Protein AF-A0A6G0Z3X5-F1 (afdb_monomer_lite)

Secondary structure (DSSP, 8-state):
-----------------S----------SS-HHHHHHTSHHHHH-GGGGTS-HHHHHHHHHHHHHHHHHHHHHHHHHHHHGGG-HHHHHHHHHHHHHHHHHHHHHHHHHHTHHHHHHHHHHHHHHHHHHHTT-HHHHHHHHHHHHHHHHHHHHHHHHHHHHHHHHHHHHGGG--S-HHHHHHHHHHHHHHHHHHHHHHHHHHHHHHHHHHHHHHHHHHHHHHHHHHHHHHHHHHHHHHHHHHHHHHTT--

Structure (mmCIF, N/CA/C/O backbone):
data_AF-A0A6G0Z3X5-F1
#
_entry.id   AF-A0A6G0Z3X5-F1
#
loop_
_atom_site.group_PDB
_atom_site.id
_atom_site.type_symbol
_atom_site.label_atom_id
_atom_site.label_alt_id
_atom_site.label_comp_id
_atom_site.label_asym_id
_atom_site.label_entity_id
_atom_site.label_seq_id
_atom_site.pdbx_PDB_ins_code
_atom_site.Cartn_x
_atom_site.Cartn_y
_atom_site.Cartn_z
_atom_site.occupancy
_atom_site.B_iso_or_equiv
_atom_site.auth_seq_id
_atom_site.auth_comp_id
_atom_site.auth_asym_id
_atom_site.auth_atom_id
_atom_site.pdbx_PDB_model_num
ATOM 1 N N . MET A 1 1 ? -47.355 -52.832 28.971 1.00 34.97 1 MET A N 1
ATOM 2 C CA . MET A 1 1 ? -46.327 -52.139 29.777 1.00 34.97 1 MET A CA 1
ATOM 3 C C . MET A 1 1 ? -45.173 -51.745 28.864 1.00 34.97 1 MET A C 1
ATOM 5 O O . MET A 1 1 ? -44.702 -52.605 28.142 1.00 34.97 1 MET A O 1
ATOM 9 N N . ALA A 1 2 ? -44.770 -50.473 28.947 1.00 35.53 2 ALA A N 1
ATOM 10 C CA . ALA A 1 2 ? -43.499 -49.857 28.534 1.00 35.53 2 ALA A CA 1
ATOM 11 C C . ALA A 1 2 ? -43.076 -49.789 27.043 1.00 35.53 2 ALA A C 1
ATOM 13 O O . ALA A 1 2 ? -43.112 -50.742 26.280 1.00 35.53 2 ALA A O 1
ATOM 14 N N . ASN A 1 3 ? -42.637 -48.575 26.707 1.00 36.91 3 ASN A N 1
ATOM 15 C CA . ASN A 1 3 ? -42.174 -47.983 25.451 1.00 36.91 3 ASN A CA 1
ATOM 16 C C . ASN A 1 3 ? -40.657 -48.217 25.261 1.00 36.91 3 ASN A C 1
ATOM 18 O O . ASN A 1 3 ? -39.949 -48.158 26.263 1.00 36.91 3 ASN A O 1
ATOM 22 N N . SER A 1 4 ? -40.128 -48.300 24.028 1.00 39.50 4 SER A N 1
ATOM 23 C CA . SER A 1 4 ? -38.862 -47.615 23.679 1.00 39.50 4 SER A CA 1
ATOM 24 C C . SER A 1 4 ? -38.598 -47.512 22.167 1.00 39.50 4 SER A C 1
ATOM 26 O O . SER A 1 4 ? -38.970 -48.369 21.375 1.00 39.50 4 SER A O 1
ATOM 28 N N . ARG A 1 5 ? -37.961 -46.393 21.820 1.00 38.97 5 ARG A N 1
ATOM 29 C CA . ARG A 1 5 ? -37.731 -45.721 20.528 1.00 38.97 5 ARG A CA 1
ATOM 30 C C . ARG A 1 5 ? -36.544 -46.259 19.704 1.00 38.97 5 ARG A C 1
ATOM 32 O O . ARG A 1 5 ? -35.529 -46.574 20.306 1.00 38.97 5 ARG A O 1
ATOM 39 N N . ARG A 1 6 ? -36.623 -45.981 18.379 1.00 40.19 6 ARG A N 1
ATOM 40 C CA . ARG A 1 6 ? -35.546 -45.545 17.430 1.00 40.19 6 ARG A CA 1
ATOM 41 C C . ARG A 1 6 ? -34.447 -46.590 17.122 1.00 40.19 6 ARG A C 1
ATOM 43 O O . ARG A 1 6 ? -34.086 -47.359 17.987 1.00 40.19 6 ARG A O 1
ATOM 50 N N . THR A 1 7 ? -33.846 -46.698 15.932 1.00 37.53 7 THR A N 1
ATOM 51 C CA . THR A 1 7 ? -33.462 -45.698 14.913 1.00 37.53 7 THR A CA 1
ATOM 52 C C . THR A 1 7 ? -32.909 -46.412 13.665 1.00 37.53 7 THR A C 1
ATOM 54 O O . THR A 1 7 ? -32.420 -47.527 13.802 1.00 37.53 7 THR A O 1
ATOM 57 N N . ALA A 1 8 ? -32.835 -45.659 12.557 1.00 36.16 8 ALA A N 1
ATOM 58 C CA . ALA A 1 8 ? -31.945 -45.833 11.394 1.00 36.16 8 ALA A CA 1
ATOM 59 C C . ALA A 1 8 ? -32.330 -46.967 10.418 1.00 36.16 8 ALA A C 1
ATOM 61 O O . ALA A 1 8 ? -32.800 -48.014 10.826 1.00 36.16 8 ALA A O 1
ATOM 62 N N . ASP A 1 9 ? -32.212 -46.832 9.103 1.00 35.81 9 ASP A N 1
ATOM 63 C CA . ASP A 1 9 ? -31.455 -45.887 8.288 1.00 35.81 9 ASP A CA 1
ATOM 64 C C . ASP A 1 9 ? -32.116 -45.838 6.901 1.00 35.81 9 ASP A C 1
ATOM 66 O O . ASP A 1 9 ? -32.640 -46.848 6.427 1.00 35.81 9 ASP A O 1
ATOM 70 N N . GLY A 1 10 ? -32.158 -44.668 6.274 1.00 32.12 10 GLY A N 1
ATOM 71 C CA . GLY A 1 10 ? -32.938 -44.432 5.062 1.00 32.12 10 GLY A CA 1
ATOM 72 C C . GLY A 1 10 ? -32.279 -43.375 4.200 1.00 32.12 10 GLY A C 1
ATOM 73 O O . GLY A 1 10 ? -32.590 -42.191 4.307 1.00 32.12 10 GLY A O 1
ATOM 74 N N . ASP A 1 11 ? -31.366 -43.860 3.371 1.00 38.16 11 ASP A N 1
ATOM 75 C CA . ASP A 1 11 ? -30.702 -43.199 2.258 1.00 38.16 11 ASP A CA 1
ATOM 76 C C . ASP A 1 11 ? -31.636 -42.266 1.463 1.00 38.16 11 ASP A C 1
ATOM 78 O O . ASP A 1 11 ? -32.702 -42.665 0.981 1.00 38.16 11 ASP A O 1
ATOM 82 N N . ARG A 1 12 ? -31.222 -41.004 1.311 1.00 37.09 12 ARG A N 1
ATOM 83 C CA . ARG A 1 12 ? -31.715 -40.131 0.243 1.00 37.09 12 ARG A CA 1
ATOM 84 C C . ARG A 1 12 ? -30.695 -39.051 -0.088 1.00 37.09 12 ARG A C 1
ATOM 86 O O . ARG A 1 12 ? -30.582 -38.016 0.566 1.00 37.09 12 ARG A O 1
ATOM 93 N N . THR A 1 13 ? -29.993 -39.317 -1.176 1.00 42.34 13 THR A N 1
ATOM 94 C CA . THR A 1 13 ? -29.411 -38.350 -2.104 1.00 42.34 13 THR A CA 1
ATOM 95 C C . THR A 1 13 ? -30.340 -37.147 -2.306 1.00 42.34 13 THR A C 1
ATOM 97 O O . THR A 1 13 ? -31.412 -37.256 -2.900 1.00 42.34 13 THR A O 1
ATOM 100 N N . VAL A 1 14 ? -29.909 -35.975 -1.834 1.00 38.16 14 VAL A N 1
ATOM 101 C CA . VAL A 1 14 ? -30.485 -34.678 -2.207 1.00 38.16 14 VAL A CA 1
ATOM 102 C C . VAL A 1 14 ? -29.356 -33.780 -2.693 1.00 38.16 14 VAL A C 1
ATOM 104 O O . VAL A 1 14 ? -28.337 -33.594 -2.028 1.00 38.16 14 VAL A O 1
ATOM 107 N N . ALA A 1 15 ? -29.559 -33.278 -3.907 1.00 34.25 15 ALA A N 1
ATOM 108 C CA . ALA A 1 15 ? -28.699 -32.385 -4.658 1.00 34.25 15 ALA A CA 1
ATOM 109 C C . ALA A 1 15 ? -28.179 -31.209 -3.816 1.00 34.25 15 ALA A C 1
ATOM 111 O O . ALA A 1 15 ? -28.941 -30.469 -3.194 1.00 34.25 15 ALA A O 1
ATOM 112 N N . ARG A 1 16 ? -26.859 -31.010 -3.833 1.00 32.72 16 ARG A N 1
ATOM 113 C CA . ARG A 1 16 ? -26.197 -29.882 -3.178 1.00 32.72 16 ARG A CA 1
ATOM 114 C C . ARG A 1 16 ? -26.196 -28.682 -4.127 1.00 32.72 16 ARG A C 1
ATOM 116 O O . ARG A 1 16 ? -25.296 -28.543 -4.949 1.00 32.72 16 ARG A O 1
ATOM 123 N N . ASN A 1 17 ? -27.213 -27.831 -4.010 1.00 28.12 17 ASN A N 1
ATOM 124 C CA . ASN A 1 17 ? -27.211 -26.492 -4.604 1.00 28.12 17 ASN A CA 1
ATOM 125 C C . ASN A 1 17 ? -26.047 -25.652 -4.030 1.00 28.12 17 ASN A C 1
ATOM 127 O O . ASN A 1 17 ? -25.863 -25.640 -2.810 1.00 28.12 17 ASN A O 1
ATOM 131 N N . PRO A 1 18 ? -25.274 -24.921 -4.857 1.00 37.66 18 PRO A N 1
ATOM 132 C CA . PRO A 1 18 ? -24.195 -24.045 -4.406 1.00 37.66 18 PRO A CA 1
ATOM 133 C C . PRO A 1 18 ? -24.687 -22.597 -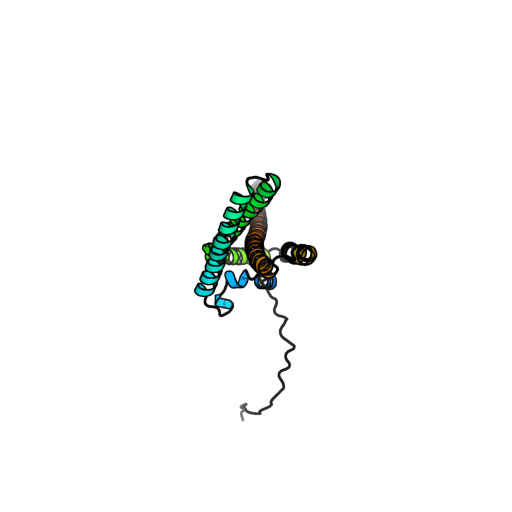4.239 1.00 37.66 18 PRO A C 1
ATOM 135 O O . PRO A 1 18 ? -24.136 -21.678 -4.836 1.00 37.66 18 PRO A O 1
ATOM 138 N N . ALA A 1 19 ? -25.754 -22.386 -3.469 1.00 37.38 19 ALA A N 1
ATOM 139 C CA . ALA A 1 19 ? -26.354 -21.060 -3.316 1.00 37.38 19 ALA A CA 1
ATOM 140 C C . ALA A 1 19 ? -27.016 -20.872 -1.944 1.00 37.38 19 ALA A C 1
ATOM 142 O O . ALA A 1 19 ? -28.197 -20.584 -1.880 1.00 37.38 19 ALA A O 1
ATOM 143 N N . GLU A 1 20 ? -26.277 -21.070 -0.848 1.00 38.94 20 GLU A N 1
ATOM 144 C CA . GLU A 1 20 ? -26.627 -20.485 0.459 1.00 38.94 20 GLU A CA 1
ATOM 145 C C . GLU A 1 20 ? -25.513 -20.753 1.477 1.00 38.94 20 GLU A C 1
ATOM 147 O O . GLU A 1 20 ? -25.377 -21.866 1.989 1.00 38.94 20 GLU A O 1
ATOM 152 N N . LYS A 1 21 ? -24.671 -19.742 1.721 1.00 33.75 21 LYS A N 1
ATOM 153 C CA . LYS A 1 21 ? -23.930 -19.498 2.975 1.00 33.75 21 LYS A CA 1
ATOM 154 C C . LYS A 1 21 ? -23.105 -18.216 2.816 1.00 33.75 21 LYS A C 1
ATOM 156 O O . LYS A 1 21 ? -21.881 -18.250 2.835 1.00 33.75 21 LYS A O 1
ATOM 161 N N . ASP A 1 22 ? -23.792 -17.093 2.626 1.00 37.25 22 ASP A N 1
ATOM 162 C CA . ASP A 1 22 ? -23.175 -15.756 2.672 1.00 37.25 22 ASP A CA 1
ATOM 163 C C . ASP A 1 22 ? -23.820 -14.867 3.754 1.00 37.25 22 ASP A C 1
ATOM 165 O O . ASP A 1 22 ? -23.743 -13.649 3.694 1.00 37.25 22 ASP A O 1
ATOM 169 N N . ASP A 1 23 ? -24.410 -15.485 4.786 1.00 37.53 23 ASP A N 1
ATOM 170 C CA . ASP A 1 23 ? -24.981 -14.797 5.951 1.00 37.53 23 ASP A CA 1
ATOM 171 C C . ASP A 1 23 ? -24.398 -15.349 7.257 1.00 37.53 23 ASP A C 1
ATOM 173 O O . ASP A 1 23 ? -25.032 -16.055 8.040 1.00 37.53 23 ASP A O 1
ATOM 177 N N . ALA A 1 24 ? -23.127 -15.023 7.479 1.00 34.81 24 ALA A N 1
ATOM 178 C CA . ALA A 1 24 ? -22.503 -15.035 8.798 1.00 34.81 24 ALA A CA 1
ATOM 179 C C . ALA A 1 24 ? -21.396 -13.968 8.863 1.00 34.81 24 ALA A C 1
ATOM 181 O O . ALA A 1 24 ? -20.302 -14.227 9.357 1.00 34.81 24 ALA A O 1
ATOM 182 N N . ASP A 1 25 ? -21.657 -12.753 8.364 1.00 37.69 25 ASP A N 1
ATOM 183 C CA . ASP A 1 25 ? -20.746 -11.606 8.525 1.00 37.69 25 ASP A CA 1
ATOM 184 C C . ASP A 1 25 ? -20.939 -10.950 9.907 1.00 37.69 25 ASP A C 1
ATOM 186 O O . ASP A 1 25 ? -21.257 -9.772 10.081 1.00 37.69 25 ASP A O 1
ATOM 190 N N . GLY A 1 26 ? -20.803 -11.787 10.935 1.00 36.75 26 GLY A N 1
ATOM 191 C CA . GLY A 1 26 ? -20.784 -11.410 12.335 1.00 36.75 26 GLY A CA 1
ATOM 192 C C . GLY A 1 26 ? -19.348 -11.220 12.809 1.00 36.75 26 GLY A C 1
ATOM 193 O O . GLY A 1 26 ? -18.724 -12.148 13.308 1.00 36.75 26 GLY A O 1
ATOM 194 N N . GLY A 1 27 ? -18.852 -9.986 12.734 1.00 40.38 27 GLY A N 1
ATOM 195 C CA . GLY A 1 27 ? -17.889 -9.498 13.724 1.00 40.38 27 GLY A CA 1
ATOM 196 C C . GLY A 1 27 ? -16.400 -9.632 13.403 1.00 40.38 27 GLY A C 1
ATOM 197 O O . GLY A 1 27 ? -15.643 -10.198 14.188 1.00 40.38 27 GLY A O 1
ATOM 198 N N . THR A 1 28 ? -15.919 -8.960 12.362 1.00 43.62 28 THR A N 1
ATOM 199 C CA . THR A 1 28 ? -14.509 -8.536 12.296 1.00 43.62 28 THR A CA 1
ATOM 200 C C . THR A 1 28 ? -14.432 -7.023 12.175 1.00 43.62 28 THR A C 1
ATOM 202 O O . THR A 1 28 ? -14.953 -6.434 11.244 1.00 43.62 28 THR A O 1
ATOM 205 N N . VAL A 1 29 ? -13.811 -6.375 13.161 1.00 49.31 29 VAL A N 1
ATOM 206 C CA . VAL A 1 29 ? -13.667 -4.908 13.292 1.00 49.31 29 VAL A CA 1
ATOM 207 C C . VAL A 1 29 ? -13.029 -4.261 12.053 1.00 49.31 29 VAL A C 1
ATOM 209 O O . VAL A 1 29 ? -13.295 -3.102 11.748 1.00 49.31 29 VAL A O 1
ATOM 212 N N . LEU A 1 30 ? -12.274 -5.047 11.292 1.00 52.31 30 LEU A N 1
ATOM 213 C CA . LEU A 1 30 ? -11.736 -4.715 9.987 1.00 52.31 30 LEU A CA 1
ATOM 214 C C . LEU A 1 30 ? -12.584 -5.351 8.896 1.00 52.31 30 LEU A C 1
ATOM 216 O O . LEU A 1 30 ? -13.046 -6.483 9.033 1.00 52.31 30 LEU A O 1
ATOM 220 N N . ASP A 1 31 ? -12.752 -4.637 7.793 1.00 58.22 31 ASP A N 1
ATOM 221 C CA . ASP A 1 31 ? -13.262 -5.211 6.560 1.00 58.22 31 ASP A CA 1
ATOM 222 C C . ASP A 1 31 ? -12.248 -6.253 6.059 1.00 58.22 31 ASP A C 1
ATOM 224 O O . ASP A 1 31 ? -11.330 -5.956 5.298 1.00 58.22 31 ASP A O 1
ATOM 228 N N . VAL A 1 32 ? -12.349 -7.477 6.586 1.00 59.31 32 VAL A N 1
ATOM 229 C CA . VAL A 1 32 ? -11.463 -8.604 6.267 1.00 59.31 32 VAL A CA 1
ATOM 230 C C . VAL A 1 32 ? -11.509 -8.880 4.774 1.00 59.31 32 VAL A C 1
ATOM 232 O O . VAL A 1 32 ? -10.488 -9.236 4.201 1.00 59.31 32 VAL A O 1
ATOM 235 N N . LYS A 1 33 ? -12.648 -8.618 4.117 1.00 56.53 33 LYS A N 1
ATOM 236 C CA . LYS A 1 33 ? -12.774 -8.671 2.659 1.00 56.53 33 LYS A CA 1
ATOM 237 C C . LYS A 1 33 ? -11.868 -7.637 1.974 1.00 56.53 33 LYS A C 1
ATOM 239 O O . LYS A 1 33 ? -11.222 -7.992 0.996 1.00 56.53 33 LYS A O 1
ATOM 244 N N . LEU A 1 34 ? -11.728 -6.425 2.520 1.00 57.31 34 LEU A N 1
ATOM 245 C CA . LEU A 1 34 ? -10.820 -5.389 2.007 1.00 57.31 34 LEU A CA 1
ATOM 246 C C . LEU A 1 34 ? -9.349 -5.716 2.268 1.00 57.31 34 LEU A C 1
ATOM 248 O O . LEU A 1 34 ? -8.525 -5.651 1.366 1.00 57.31 34 LEU A O 1
ATOM 252 N N . PHE A 1 35 ? -9.001 -6.123 3.488 1.00 60.31 35 PHE A N 1
ATOM 253 C CA . PHE A 1 35 ? -7.626 -6.529 3.795 1.00 60.31 35 PHE A CA 1
ATOM 254 C C . PHE A 1 35 ? -7.214 -7.774 2.999 1.00 60.31 35 PHE A C 1
ATOM 256 O O . PHE A 1 35 ? -6.052 -7.909 2.615 1.00 60.31 35 PHE A O 1
ATOM 263 N N . LYS A 1 36 ? -8.165 -8.668 2.707 1.00 60.97 36 LYS A N 1
ATOM 264 C CA . LYS A 1 36 ? -7.978 -9.819 1.821 1.00 60.97 36 LYS A CA 1
ATOM 265 C C . LYS A 1 36 ? -7.872 -9.400 0.356 1.00 60.97 36 LYS A C 1
ATOM 267 O O . LYS A 1 36 ? -7.034 -9.963 -0.339 1.00 60.97 36 LYS A O 1
ATOM 272 N N . SER A 1 37 ? -8.639 -8.404 -0.100 1.00 53.81 37 SER A N 1
ATOM 273 C CA . SER A 1 37 ? -8.554 -7.894 -1.478 1.00 53.81 37 SER A CA 1
ATOM 274 C C . SER A 1 37 ? -7.273 -7.101 -1.735 1.00 53.81 37 SER A C 1
ATOM 276 O O . SER A 1 37 ? -6.734 -7.165 -2.831 1.00 53.81 37 SER A O 1
ATOM 278 N N . ILE A 1 38 ? -6.759 -6.393 -0.726 1.00 59.00 38 ILE A N 1
ATOM 279 C CA . ILE A 1 38 ? -5.468 -5.692 -0.775 1.00 59.00 38 ILE A CA 1
ATOM 280 C C . ILE A 1 38 ? -4.304 -6.689 -0.631 1.00 59.00 38 ILE A C 1
ATOM 282 O O . ILE A 1 38 ? -3.162 -6.311 -0.806 1.00 59.00 38 ILE A O 1
ATOM 286 N N . GLY A 1 39 ? -4.544 -7.963 -0.292 1.00 56.41 39 GLY A N 1
ATOM 287 C CA . GLY A 1 39 ? -3.489 -8.967 -0.077 1.00 56.41 39 GLY A CA 1
ATOM 288 C C . GLY A 1 39 ? -2.762 -8.851 1.271 1.00 56.41 39 GLY A C 1
ATOM 289 O O . GLY A 1 39 ? -2.077 -9.784 1.688 1.00 56.41 39 GLY A O 1
ATOM 290 N N . MET A 1 40 ? -2.980 -7.766 2.017 1.00 63.09 40 MET A N 1
ATOM 291 C CA . MET A 1 40 ? -2.406 -7.548 3.346 1.00 63.09 40 MET A CA 1
ATOM 292 C C . MET A 1 40 ? -2.832 -8.627 4.359 1.00 63.09 40 MET A C 1
ATOM 294 O O . MET A 1 40 ? -2.041 -9.007 5.214 1.00 63.09 40 MET A O 1
ATOM 298 N N . TYR A 1 41 ? -4.035 -9.202 4.226 1.00 58.34 41 TYR A N 1
ATOM 299 C CA . TYR A 1 41 ? -4.480 -10.329 5.060 1.00 58.34 41 TYR A CA 1
ATOM 300 C C . TYR A 1 41 ? -3.645 -11.596 4.845 1.00 58.34 41 TYR A C 1
ATOM 302 O O . TYR A 1 41 ? -3.352 -12.299 5.804 1.00 58.34 41 TYR A O 1
ATOM 310 N N . GLN A 1 42 ? -3.234 -11.880 3.604 1.00 59.03 42 GLN A N 1
ATOM 311 C CA . GLN A 1 42 ? -2.381 -13.038 3.305 1.00 59.03 42 GLN A CA 1
ATOM 312 C C . GLN A 1 42 ? -0.965 -12.836 3.858 1.00 59.03 42 GLN A C 1
ATOM 314 O O . GLN A 1 42 ? -0.331 -13.795 4.287 1.00 59.03 42 GLN A O 1
ATOM 319 N N . LEU A 1 43 ? -0.508 -11.581 3.904 1.00 58.47 43 LEU A N 1
ATOM 320 C CA . LEU A 1 43 ? 0.775 -11.193 4.487 1.00 58.47 43 LEU A CA 1
ATOM 321 C C . LEU A 1 43 ? 0.777 -11.265 6.028 1.00 58.47 43 LEU A C 1
ATOM 323 O O . LEU A 1 43 ? 1.789 -11.613 6.627 1.00 58.47 43 LEU A O 1
ATOM 327 N N . LEU A 1 44 ? -0.352 -10.926 6.660 1.00 57.94 44 LEU A N 1
ATOM 328 C CA . LEU A 1 44 ? -0.522 -10.833 8.117 1.00 57.94 44 LEU A CA 1
ATOM 329 C C . LEU A 1 44 ? -0.976 -12.164 8.756 1.00 57.94 44 LEU A C 1
ATOM 331 O O . LEU A 1 44 ? -0.503 -12.532 9.828 1.00 57.94 44 LEU A O 1
ATOM 335 N N . ARG A 1 45 ? -1.872 -12.924 8.113 1.00 56.50 45 ARG A N 1
ATOM 336 C CA . ARG A 1 45 ? -2.371 -14.230 8.595 1.00 56.50 45 ARG A CA 1
ATOM 337 C C . ARG A 1 45 ? -2.277 -15.326 7.525 1.00 56.50 45 ARG A C 1
ATOM 339 O O . ARG A 1 45 ? -3.289 -15.893 7.109 1.00 56.50 45 ARG A O 1
ATOM 346 N N . PRO A 1 46 ? -1.060 -15.697 7.105 1.00 53.62 46 PRO A N 1
ATOM 347 C CA . PRO A 1 46 ? -0.860 -16.752 6.110 1.00 53.62 46 PRO A CA 1
ATOM 348 C C . PRO A 1 46 ? -1.361 -18.137 6.567 1.00 53.62 46 PRO A C 1
ATOM 350 O O . PRO A 1 46 ? -1.860 -18.905 5.743 1.00 53.62 46 PRO A O 1
ATOM 353 N N . ALA A 1 47 ? -1.308 -18.434 7.874 1.00 51.81 47 ALA A N 1
ATOM 354 C CA . ALA A 1 47 ? -1.725 -19.721 8.441 1.00 51.81 47 ALA A CA 1
ATOM 355 C C . ALA A 1 47 ? -3.234 -20.005 8.288 1.00 51.81 47 ALA A C 1
ATOM 357 O O . ALA A 1 47 ? -3.627 -21.146 8.064 1.00 51.81 47 ALA A O 1
ATOM 358 N N . GLU A 1 48 ? -4.084 -18.975 8.335 1.00 55.97 48 GLU A N 1
ATOM 359 C CA . GLU A 1 48 ? -5.534 -19.120 8.114 1.00 55.97 48 GLU A CA 1
ATOM 360 C C . GLU A 1 48 ? -5.893 -19.297 6.632 1.00 55.97 48 GLU A C 1
ATOM 362 O O . GLU A 1 48 ? -6.969 -19.792 6.304 1.00 55.97 48 GLU A O 1
ATOM 367 N N . CYS A 1 49 ? -4.990 -18.922 5.724 1.00 53.12 49 CYS A N 1
ATOM 368 C CA . CYS A 1 49 ? -5.131 -19.162 4.289 1.00 53.12 49 CYS A CA 1
ATOM 369 C C . CYS A 1 49 ? -4.578 -20.528 3.847 1.00 53.12 49 CYS A C 1
ATOM 371 O O . CYS A 1 49 ? -4.591 -20.816 2.652 1.00 53.12 49 CYS A O 1
ATOM 373 N N . GLY A 1 50 ? -4.086 -21.362 4.773 1.00 55.66 50 GLY A N 1
ATOM 374 C CA . GLY A 1 50 ? -3.477 -22.656 4.447 1.00 55.66 50 GLY A CA 1
ATOM 375 C C . GLY A 1 50 ? -2.121 -22.547 3.737 1.00 55.66 50 GLY A C 1
ATOM 376 O O . GLY A 1 50 ? -1.639 -23.536 3.188 1.00 55.66 50 GLY A O 1
ATOM 377 N N . LEU A 1 51 ? -1.499 -21.361 3.734 1.00 60.59 51 LEU A N 1
ATOM 378 C CA . LEU A 1 51 ? -0.155 -21.143 3.201 1.00 60.59 51 LEU A CA 1
ATOM 379 C C . LEU A 1 51 ? 0.888 -21.207 4.319 1.00 60.59 51 LEU A C 1
ATOM 381 O O . LEU A 1 51 ? 0.679 -20.714 5.427 1.00 60.59 51 LEU A O 1
ATOM 385 N N . ASN A 1 52 ? 2.063 -21.751 3.994 1.00 69.19 52 ASN A N 1
ATOM 386 C CA . ASN A 1 52 ? 3.219 -21.691 4.885 1.00 69.19 52 ASN A CA 1
ATOM 387 C C . ASN A 1 52 ? 3.637 -20.229 5.093 1.00 69.19 52 ASN A C 1
ATOM 389 O O . ASN A 1 52 ? 4.150 -19.588 4.170 1.00 69.19 52 ASN A O 1
ATOM 393 N N . ALA A 1 53 ? 3.435 -19.733 6.314 1.00 65.62 53 ALA A N 1
ATOM 394 C CA . ALA A 1 53 ? 3.711 -18.361 6.728 1.00 65.62 53 ALA A CA 1
ATOM 395 C C . ALA A 1 53 ? 5.119 -17.890 6.361 1.00 65.62 53 ALA A C 1
ATOM 397 O O . ALA A 1 53 ? 5.289 -16.841 5.738 1.00 65.62 53 ALA A O 1
ATOM 398 N N . ASP A 1 54 ? 6.109 -18.731 6.650 1.00 69.75 54 ASP A N 1
ATOM 399 C CA . ASP A 1 54 ? 7.515 -18.425 6.408 1.00 69.75 54 ASP A CA 1
ATOM 400 C C . ASP A 1 54 ? 7.832 -18.282 4.918 1.00 69.75 54 ASP A C 1
ATOM 402 O O . ASP A 1 54 ? 8.600 -17.405 4.526 1.00 69.75 54 ASP A O 1
ATOM 406 N N . ARG A 1 55 ? 7.194 -19.089 4.057 1.00 73.31 55 ARG A N 1
ATOM 407 C CA . ARG A 1 55 ? 7.386 -18.992 2.601 1.00 73.31 55 ARG A CA 1
ATOM 408 C C . ARG A 1 55 ? 6.737 -17.745 2.024 1.00 73.31 55 ARG A C 1
ATOM 410 O O . ARG A 1 55 ? 7.344 -17.108 1.174 1.00 73.31 55 ARG A O 1
ATOM 417 N N . CYS A 1 56 ? 5.536 -17.386 2.477 1.00 72.56 56 CYS A N 1
ATOM 418 C CA . CYS A 1 56 ? 4.870 -16.163 2.027 1.00 72.56 56 CYS A CA 1
ATOM 419 C C . CYS A 1 56 ? 5.685 -14.922 2.419 1.00 72.56 56 CYS A C 1
ATOM 421 O O . CYS A 1 56 ? 5.934 -14.051 1.587 1.00 72.56 56 CYS A O 1
ATOM 423 N N . ARG A 1 57 ? 6.197 -14.893 3.655 1.00 74.06 57 ARG A N 1
ATOM 424 C CA . ARG A 1 57 ? 7.045 -13.805 4.150 1.00 74.06 57 ARG A CA 1
ATOM 425 C C . ARG A 1 57 ? 8.387 -13.743 3.427 1.00 74.06 57 ARG A C 1
ATOM 427 O O . ARG A 1 57 ? 8.808 -12.661 3.035 1.00 74.06 57 ARG A O 1
ATOM 434 N N . SER A 1 58 ? 9.029 -14.889 3.203 1.00 79.06 58 SER A N 1
ATOM 435 C CA . SER A 1 58 ? 10.276 -14.974 2.436 1.00 79.06 58 SER A CA 1
ATOM 436 C C . SER A 1 58 ? 10.078 -14.545 0.979 1.00 79.06 58 SER A C 1
ATOM 438 O O . SER A 1 58 ? 10.892 -13.788 0.459 1.00 79.06 58 SER A O 1
ATOM 440 N N . ALA A 1 59 ? 8.967 -14.931 0.345 1.00 82.25 59 ALA A N 1
ATOM 441 C CA . ALA A 1 59 ? 8.618 -14.488 -1.002 1.00 82.25 59 ALA A CA 1
ATOM 442 C C . ALA A 1 59 ? 8.361 -12.975 -1.056 1.00 82.25 59 ALA A C 1
ATOM 444 O O . ALA A 1 59 ? 8.908 -12.301 -1.922 1.00 82.25 59 ALA A O 1
ATOM 445 N N . ALA A 1 60 ? 7.599 -12.419 -0.109 1.00 80.06 60 ALA A N 1
ATOM 446 C CA . ALA A 1 60 ? 7.351 -10.979 -0.030 1.00 80.06 60 ALA A CA 1
ATOM 447 C C . ALA A 1 60 ? 8.645 -10.183 0.194 1.00 80.06 60 ALA A C 1
ATOM 449 O O . ALA A 1 60 ? 8.881 -9.173 -0.464 1.00 80.06 60 ALA A O 1
ATOM 450 N N . LEU A 1 61 ? 9.518 -10.671 1.078 1.00 83.50 61 LEU A N 1
ATOM 451 C CA . LEU A 1 61 ? 10.843 -10.102 1.303 1.00 83.50 61 LEU A CA 1
ATOM 452 C C . LEU A 1 61 ? 11.693 -10.177 0.024 1.00 83.50 61 LEU A C 1
ATOM 454 O O . LEU A 1 61 ? 12.319 -9.193 -0.358 1.00 83.50 61 LEU A O 1
ATOM 458 N N . GLY A 1 62 ? 11.653 -11.314 -0.676 1.00 85.25 62 GLY A N 1
ATOM 459 C CA . GLY A 1 62 ? 12.292 -11.506 -1.975 1.00 85.25 62 GLY A CA 1
ATOM 460 C C . GLY A 1 62 ? 11.805 -10.507 -3.025 1.00 85.25 62 GLY A C 1
ATOM 461 O O . GLY A 1 62 ? 12.627 -9.915 -3.715 1.00 85.25 62 GLY A O 1
ATOM 462 N N . VAL A 1 63 ? 10.497 -10.241 -3.097 1.00 85.69 63 VAL A N 1
ATOM 463 C CA . VAL A 1 63 ? 9.911 -9.228 -3.994 1.00 85.69 63 VAL A CA 1
ATOM 464 C C . VAL A 1 63 ? 10.393 -7.819 -3.639 1.00 85.69 63 VAL A C 1
ATOM 466 O O . VAL A 1 63 ? 10.752 -7.057 -4.537 1.00 85.69 63 VAL A O 1
ATOM 469 N N . VAL A 1 64 ? 10.466 -7.469 -2.350 1.00 85.31 64 VAL A N 1
ATOM 470 C CA . VAL A 1 64 ? 11.000 -6.169 -1.901 1.00 85.31 64 VAL A CA 1
ATOM 471 C C . VAL A 1 64 ? 12.473 -6.017 -2.296 1.00 85.31 64 VAL A C 1
ATOM 473 O O . VAL A 1 64 ? 12.845 -4.999 -2.877 1.00 85.31 64 VAL A O 1
ATOM 476 N N . PHE A 1 65 ? 13.309 -7.034 -2.059 1.00 85.44 65 PHE A N 1
ATOM 477 C CA . PHE A 1 65 ? 14.727 -7.008 -2.442 1.00 85.44 65 PHE A CA 1
ATOM 478 C C . PHE A 1 65 ? 14.938 -7.002 -3.957 1.00 85.44 65 PHE A C 1
ATOM 480 O O . PHE A 1 65 ? 15.793 -6.273 -4.456 1.00 85.44 65 PHE A O 1
ATOM 487 N N . MET A 1 66 ? 14.140 -7.766 -4.702 1.00 87.56 66 MET A N 1
ATOM 488 C CA . MET A 1 66 ? 14.152 -7.738 -6.162 1.00 87.56 66 MET A CA 1
ATOM 489 C C . MET A 1 66 ? 13.812 -6.335 -6.669 1.00 87.56 66 MET A C 1
ATOM 491 O O . MET A 1 66 ? 14.521 -5.796 -7.514 1.00 87.56 66 MET A O 1
ATOM 495 N N . THR A 1 67 ? 12.782 -5.705 -6.105 1.00 86.31 67 THR A N 1
ATOM 496 C CA . THR A 1 67 ? 12.371 -4.346 -6.480 1.00 86.31 67 THR A CA 1
ATOM 497 C C . THR A 1 67 ? 13.435 -3.312 -6.116 1.00 86.31 67 THR A C 1
ATOM 499 O O . THR A 1 67 ? 13.670 -2.392 -6.893 1.00 86.31 67 THR A O 1
ATOM 502 N N . LEU A 1 68 ? 14.147 -3.487 -4.997 1.00 86.81 68 LEU A N 1
ATOM 503 C CA . LEU A 1 68 ? 15.313 -2.670 -4.651 1.00 86.81 68 LEU A CA 1
ATOM 504 C C . LEU A 1 68 ? 16.432 -2.800 -5.699 1.00 86.81 68 LEU A C 1
ATOM 506 O O . LEU A 1 68 ? 17.014 -1.797 -6.106 1.00 86.81 68 LEU A O 1
ATOM 510 N N . GLY A 1 69 ? 16.701 -4.020 -6.174 1.00 85.19 69 GLY A N 1
ATOM 511 C CA . GLY A 1 69 ? 17.646 -4.263 -7.268 1.00 85.19 69 GLY A CA 1
ATOM 512 C C . GLY A 1 69 ? 17.202 -3.643 -8.598 1.00 85.19 69 GLY A C 1
ATOM 513 O O . GLY A 1 69 ? 18.024 -3.147 -9.359 1.00 85.19 69 GLY A O 1
ATOM 514 N N . LEU A 1 70 ? 15.898 -3.604 -8.876 1.00 85.31 70 LEU A N 1
ATOM 515 C CA . LEU A 1 70 ? 15.367 -2.915 -10.055 1.00 85.31 70 LEU A CA 1
ATOM 516 C C . LEU A 1 70 ? 15.429 -1.381 -9.906 1.00 85.31 70 LEU A C 1
ATOM 518 O O . LEU A 1 70 ? 15.705 -0.675 -10.873 1.00 85.31 70 LEU A O 1
ATOM 522 N N . GLN A 1 71 ? 15.232 -0.856 -8.695 1.00 83.56 71 GLN A N 1
ATOM 523 C CA . GLN A 1 71 ? 15.363 0.570 -8.371 1.00 83.56 71 GLN A CA 1
ATOM 524 C C . GLN A 1 71 ? 16.816 1.059 -8.455 1.00 83.56 71 GLN A C 1
ATOM 526 O O . GLN A 1 71 ? 17.055 2.179 -8.902 1.00 83.56 71 GLN A O 1
ATOM 531 N N . SER A 1 72 ? 17.809 0.234 -8.106 1.00 81.56 72 SER A N 1
ATOM 532 C CA . SER A 1 72 ? 19.221 0.621 -8.253 1.00 81.56 72 SER A CA 1
ATOM 533 C C . SER A 1 72 ? 19.608 0.862 -9.719 1.00 81.56 72 SER A C 1
ATOM 535 O O . SER A 1 72 ? 20.365 1.789 -10.007 1.00 81.56 72 SER A O 1
ATOM 537 N N . MET A 1 73 ? 18.997 0.137 -10.666 1.00 78.94 73 MET A N 1
ATOM 538 C CA . MET A 1 73 ? 19.148 0.413 -12.101 1.00 78.94 73 MET A CA 1
ATOM 539 C C . MET A 1 73 ? 18.591 1.790 -12.499 1.00 78.94 73 MET A C 1
ATOM 541 O O . MET A 1 73 ? 19.128 2.433 -13.402 1.00 78.94 73 MET A O 1
ATOM 545 N N . GLN A 1 74 ? 17.551 2.291 -11.819 1.00 78.31 74 GLN A N 1
ATOM 546 C CA . GLN A 1 74 ? 17.028 3.646 -12.048 1.00 78.31 74 GLN A CA 1
ATOM 547 C C . GLN A 1 74 ? 17.999 4.727 -11.554 1.00 78.31 74 GLN A C 1
ATOM 549 O O . GLN A 1 74 ? 18.132 5.766 -12.199 1.00 78.31 74 GLN A O 1
ATOM 554 N N . VAL A 1 75 ? 18.756 4.467 -10.481 1.00 78.31 75 VAL A N 1
ATOM 555 C CA . VAL A 1 75 ? 19.833 5.363 -10.013 1.00 78.31 75 VAL A CA 1
ATOM 556 C C . VAL A 1 75 ? 20.948 5.479 -11.059 1.00 78.31 75 VAL A C 1
ATOM 558 O O . VAL A 1 75 ? 21.473 6.568 -11.290 1.00 78.31 75 VAL A O 1
ATOM 561 N N . CYS A 1 76 ? 21.268 4.392 -11.769 1.00 77.81 76 CYS A N 1
ATOM 562 C CA . CYS A 1 76 ? 22.195 4.452 -12.902 1.00 77.81 76 CYS A CA 1
ATOM 563 C C . CYS A 1 76 ? 21.656 5.338 -14.039 1.00 77.81 76 CYS A C 1
ATOM 565 O O . CYS A 1 76 ? 22.411 6.128 -14.606 1.00 77.81 76 CYS A O 1
ATOM 567 N N . ARG A 1 77 ? 20.349 5.273 -14.345 1.00 72.81 77 ARG A N 1
ATOM 568 C CA . ARG A 1 77 ? 19.722 6.178 -15.330 1.00 72.81 77 ARG A CA 1
ATOM 569 C C . ARG A 1 77 ? 19.752 7.638 -14.872 1.00 72.81 77 ARG A C 1
ATOM 571 O O . ARG A 1 77 ? 20.023 8.514 -15.687 1.00 72.81 77 ARG A O 1
ATOM 578 N N . LEU A 1 78 ? 19.541 7.898 -13.580 1.00 75.56 78 LEU A N 1
ATOM 579 C CA . LEU A 1 78 ? 19.655 9.238 -12.993 1.00 75.56 78 LEU A CA 1
ATOM 580 C C . LEU A 1 78 ? 21.060 9.827 -13.199 1.00 75.56 78 LEU A C 1
ATOM 582 O O . LEU A 1 78 ? 21.191 11.001 -13.536 1.00 75.56 78 LEU A O 1
ATOM 586 N N . TYR A 1 79 ? 22.107 9.009 -13.052 1.00 73.88 79 TYR A N 1
ATOM 587 C CA . TYR A 1 79 ? 23.492 9.433 -13.284 1.00 73.88 79 TYR A CA 1
ATOM 588 C C . TYR A 1 79 ? 23.749 9.838 -14.745 1.00 73.88 79 TYR A C 1
ATOM 590 O O . TYR A 1 79 ? 24.451 10.817 -15.006 1.00 73.88 79 TYR A O 1
ATOM 598 N N . LEU A 1 80 ? 23.149 9.124 -15.702 1.00 74.69 80 LEU A N 1
ATOM 599 C CA . LEU A 1 80 ? 23.235 9.461 -17.126 1.00 74.69 80 LEU A CA 1
ATOM 600 C C . LEU A 1 80 ? 22.438 10.730 -17.476 1.00 74.69 80 LEU A C 1
ATOM 602 O O . LEU A 1 80 ? 22.869 11.505 -18.326 1.00 74.69 80 LEU A O 1
ATOM 606 N N . ALA A 1 81 ? 21.333 10.992 -16.772 1.00 71.44 81 ALA A N 1
ATOM 607 C CA . ALA A 1 81 ? 20.478 12.168 -16.959 1.00 71.44 81 ALA A CA 1
ATOM 608 C C . ALA A 1 81 ? 21.045 13.476 -16.366 1.00 71.44 81 ALA A C 1
ATOM 610 O O . ALA A 1 81 ? 20.383 14.508 -16.417 1.00 71.44 81 ALA A O 1
ATOM 611 N N . ARG A 1 82 ? 22.274 13.476 -15.827 1.00 76.56 82 ARG A N 1
ATOM 612 C CA . ARG A 1 82 ? 22.891 14.631 -15.136 1.00 76.56 82 ARG A CA 1
ATOM 613 C C . ARG A 1 82 ? 22.966 15.927 -15.955 1.00 76.56 82 ARG A C 1
ATOM 615 O O . ARG A 1 82 ? 23.207 16.989 -15.392 1.00 76.56 82 ARG A O 1
ATOM 622 N N . HIS A 1 83 ? 22.853 15.823 -17.277 1.00 78.25 83 HIS A N 1
ATOM 623 C CA . HIS A 1 83 ? 22.968 16.949 -18.200 1.00 78.25 83 HIS A CA 1
ATOM 624 C C . HIS A 1 83 ? 21.647 17.708 -18.400 1.00 78.25 83 HIS A C 1
ATOM 626 O O . HIS A 1 83 ? 21.681 18.831 -18.892 1.00 78.25 83 HIS A O 1
ATOM 632 N N . ASP A 1 84 ? 20.516 17.140 -17.974 1.00 85.00 84 ASP A N 1
ATOM 633 C CA . ASP A 1 84 ? 19.195 17.765 -18.037 1.00 85.00 84 ASP A CA 1
ATOM 634 C C . ASP A 1 84 ? 18.608 17.867 -16.621 1.00 85.00 84 ASP A C 1
ATOM 636 O O . ASP A 1 84 ? 18.258 16.869 -15.988 1.00 85.00 84 ASP A O 1
ATOM 640 N N . PHE A 1 85 ? 18.509 19.096 -16.109 1.00 83.19 85 PHE A N 1
ATOM 641 C CA . PHE A 1 85 ? 18.049 19.356 -14.745 1.00 83.19 85 PHE A CA 1
ATOM 642 C C . PHE A 1 85 ? 16.595 18.919 -14.516 1.00 83.19 85 PHE A C 1
ATOM 644 O O . PHE A 1 85 ? 16.262 18.448 -13.427 1.00 83.19 85 PHE A O 1
ATOM 651 N N . GLN A 1 86 ? 15.730 19.033 -15.528 1.00 83.25 86 GLN A N 1
ATOM 652 C CA . GLN A 1 86 ? 14.319 18.669 -15.407 1.00 83.25 86 GLN A CA 1
ATOM 653 C C . GLN A 1 86 ? 14.156 17.148 -15.360 1.00 83.25 86 GLN A C 1
ATOM 655 O O . GLN A 1 86 ? 13.438 16.618 -14.507 1.00 83.25 86 GLN A O 1
ATOM 660 N N . MET A 1 87 ? 14.875 16.433 -16.227 1.00 79.25 87 MET A N 1
ATOM 661 C CA . MET A 1 87 ? 14.903 14.971 -16.215 1.00 79.25 87 MET A CA 1
ATOM 662 C C . MET A 1 87 ? 15.527 14.433 -14.920 1.00 79.25 87 MET A C 1
ATOM 664 O O . MET A 1 87 ? 14.998 13.490 -14.326 1.00 79.25 87 MET A O 1
ATOM 668 N N . PHE A 1 88 ? 16.601 15.066 -14.440 1.00 80.75 88 PHE A N 1
ATOM 669 C CA . PHE A 1 88 ? 17.242 14.732 -13.170 1.00 80.75 88 PHE A CA 1
ATOM 670 C C . PHE A 1 88 ? 16.286 14.901 -11.983 1.00 80.75 88 PHE A C 1
ATOM 672 O O . PHE A 1 88 ? 16.138 13.979 -11.182 1.00 80.75 88 PHE A O 1
ATOM 679 N N . ALA A 1 89 ? 15.594 16.040 -11.881 1.00 85.06 89 ALA A N 1
ATOM 680 C CA . ALA A 1 89 ? 14.657 16.301 -10.790 1.00 85.06 89 ALA A CA 1
ATOM 681 C C . ALA A 1 89 ? 13.493 15.295 -10.774 1.00 85.06 89 ALA A C 1
ATOM 683 O O . ALA A 1 89 ? 13.188 14.720 -9.727 1.00 85.06 89 ALA A O 1
ATOM 684 N N . ASN A 1 90 ? 12.887 15.019 -11.934 1.00 81.19 90 ASN A N 1
ATOM 685 C CA . ASN A 1 90 ? 11.781 14.065 -12.045 1.00 81.19 90 ASN A CA 1
ATOM 686 C C . ASN A 1 90 ? 12.210 12.640 -11.662 1.00 81.19 90 ASN A C 1
ATOM 688 O O . ASN A 1 90 ? 11.532 11.973 -10.878 1.00 81.19 90 ASN A O 1
ATOM 692 N N . MET A 1 91 ? 13.364 12.188 -12.159 1.00 82.19 91 MET A N 1
ATOM 693 C CA . MET A 1 91 ? 13.907 10.870 -11.821 1.00 82.19 91 MET A CA 1
ATOM 694 C C . MET A 1 91 ? 14.302 10.771 -10.343 1.00 82.19 91 MET A C 1
ATOM 696 O O . MET A 1 91 ? 14.054 9.745 -9.712 1.00 82.19 91 MET A O 1
ATOM 700 N N . ALA A 1 92 ? 14.856 11.836 -9.757 1.00 84.44 92 ALA A N 1
ATOM 701 C CA . ALA A 1 92 ? 15.197 11.869 -8.338 1.00 84.44 92 ALA A CA 1
ATOM 702 C C . ALA A 1 92 ? 13.950 11.722 -7.452 1.00 84.44 92 ALA A C 1
ATOM 704 O O . ALA A 1 92 ? 13.967 10.940 -6.502 1.00 84.44 92 ALA A O 1
ATOM 705 N N . VAL A 1 93 ? 12.850 12.407 -7.783 1.00 86.62 93 VAL A N 1
ATOM 706 C CA . VAL A 1 93 ? 11.576 12.274 -7.056 1.00 86.62 93 VAL A CA 1
ATOM 707 C C . VAL A 1 93 ? 11.033 10.846 -7.141 1.00 86.62 93 VAL A C 1
ATOM 709 O O . VAL A 1 93 ? 10.601 10.303 -6.124 1.00 86.62 93 VAL A O 1
ATOM 712 N N . LEU A 1 94 ? 11.091 10.208 -8.315 1.00 83.06 94 LEU A N 1
ATOM 713 C CA . LEU A 1 94 ? 10.652 8.817 -8.484 1.00 83.06 94 LEU A CA 1
ATOM 714 C C . LEU A 1 94 ? 11.489 7.837 -7.653 1.00 83.06 94 LEU A C 1
ATOM 716 O O . LEU A 1 94 ? 10.918 6.970 -6.991 1.00 83.06 94 LEU A O 1
ATOM 720 N N . VAL A 1 95 ? 12.814 8.004 -7.635 1.00 85.62 95 VAL A N 1
ATOM 721 C CA . VAL A 1 95 ? 13.724 7.173 -6.830 1.00 85.62 95 VAL A CA 1
ATOM 722 C C . VAL A 1 95 ? 13.474 7.377 -5.336 1.00 85.62 95 VAL A C 1
ATOM 724 O O . VAL A 1 95 ? 13.333 6.403 -4.601 1.00 85.62 95 VAL A O 1
ATOM 727 N N . ILE A 1 96 ? 13.371 8.625 -4.868 1.00 88.06 96 ILE A N 1
ATOM 728 C CA . ILE A 1 96 ? 13.109 8.924 -3.450 1.00 88.06 96 ILE A CA 1
ATOM 729 C C . ILE A 1 96 ? 11.766 8.324 -3.021 1.00 88.06 96 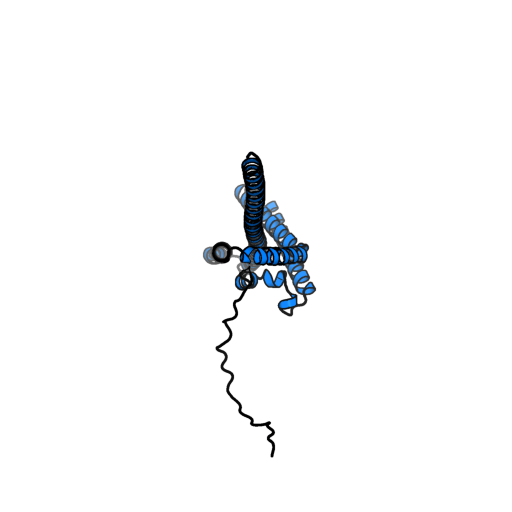ILE A C 1
ATOM 731 O O . ILE A 1 96 ? 11.697 7.635 -1.999 1.00 88.06 96 ILE A O 1
ATOM 735 N N . ASN A 1 97 ? 10.714 8.528 -3.820 1.00 86.38 97 ASN A N 1
ATOM 736 C CA . ASN A 1 97 ? 9.401 7.957 -3.537 1.00 86.38 97 ASN A CA 1
ATOM 737 C C . ASN A 1 97 ? 9.442 6.426 -3.539 1.00 86.38 97 ASN A C 1
ATOM 739 O O . ASN A 1 97 ? 8.877 5.795 -2.648 1.00 86.38 97 ASN A O 1
ATOM 743 N N . GLY A 1 98 ? 10.149 5.827 -4.496 1.00 85.25 98 GLY A N 1
ATOM 744 C CA . GLY A 1 98 ? 10.320 4.384 -4.589 1.00 85.25 98 GLY A CA 1
ATOM 745 C C . GLY A 1 98 ? 11.031 3.781 -3.381 1.00 85.25 98 GLY A C 1
ATOM 746 O O . GLY A 1 98 ? 10.528 2.835 -2.779 1.00 85.25 98 GLY A O 1
ATOM 747 N N . LEU A 1 99 ? 12.153 4.368 -2.962 1.00 87.25 99 LEU A N 1
ATOM 748 C CA . LEU A 1 99 ? 12.901 3.927 -1.782 1.00 87.25 99 LEU A CA 1
ATOM 749 C C . LEU A 1 99 ? 12.080 4.060 -0.495 1.00 87.25 99 LEU A C 1
ATOM 751 O O . LEU A 1 99 ? 12.091 3.158 0.343 1.00 87.25 99 LEU A O 1
ATOM 755 N N . MET A 1 100 ? 11.323 5.147 -0.347 1.00 91.06 100 MET A N 1
ATOM 756 C CA . MET A 1 100 ? 10.410 5.325 0.782 1.00 91.06 100 MET A CA 1
ATOM 757 C C . MET A 1 100 ? 9.289 4.268 0.774 1.00 91.06 100 MET A C 1
ATOM 759 O O . MET A 1 100 ? 8.991 3.693 1.823 1.00 91.06 100 MET A O 1
ATOM 763 N N . CYS A 1 101 ? 8.684 3.971 -0.381 1.00 87.81 101 CYS A N 1
ATOM 764 C CA . CYS A 1 101 ? 7.675 2.912 -0.508 1.00 87.81 101 CYS A CA 1
ATOM 765 C C . CYS A 1 101 ? 8.249 1.531 -0.170 1.00 87.81 101 CYS A C 1
ATOM 767 O O . CYS A 1 101 ? 7.607 0.760 0.546 1.00 87.81 101 CYS A O 1
ATOM 769 N N . LEU A 1 102 ? 9.473 1.234 -0.612 1.00 86.81 102 LEU A N 1
ATOM 770 C CA . LEU A 1 102 ? 10.167 -0.006 -0.266 1.00 86.81 102 LEU A CA 1
ATOM 771 C C . LEU A 1 102 ? 10.468 -0.101 1.225 1.00 86.81 102 LEU A C 1
ATOM 773 O O . LEU A 1 102 ? 10.266 -1.162 1.812 1.00 86.81 102 LEU A O 1
ATOM 777 N N . LEU A 1 103 ? 10.885 0.997 1.859 1.00 88.31 103 LEU A N 1
ATOM 778 C CA . LEU A 1 103 ? 11.085 1.038 3.305 1.00 88.31 103 LEU A CA 1
ATOM 779 C C . LEU A 1 103 ? 9.775 0.751 4.050 1.00 88.31 103 LEU A C 1
ATOM 781 O O . LEU A 1 103 ? 9.769 -0.059 4.977 1.00 88.31 103 LEU A O 1
ATOM 785 N N . LYS A 1 104 ? 8.656 1.353 3.621 1.00 88.06 104 LYS A N 1
ATOM 786 C CA . LYS A 1 104 ? 7.320 1.044 4.159 1.00 88.06 104 LYS A CA 1
ATOM 787 C C . LYS A 1 104 ? 6.990 -0.444 3.992 1.00 88.06 104 LYS A C 1
ATOM 789 O O . LYS A 1 104 ? 6.612 -1.094 4.963 1.00 88.06 104 LYS A O 1
ATOM 794 N N . GLY A 1 105 ? 7.194 -1.002 2.799 1.00 84.19 105 GLY A N 1
ATOM 795 C CA . GLY A 1 105 ? 6.964 -2.421 2.508 1.00 84.19 105 GLY A CA 1
ATOM 796 C C . GLY A 1 105 ? 7.807 -3.358 3.373 1.00 84.19 105 GLY A C 1
ATOM 797 O O . GLY A 1 105 ? 7.280 -4.291 3.978 1.00 84.19 105 GLY A O 1
ATOM 798 N N . TYR A 1 106 ? 9.100 -3.063 3.504 1.00 86.62 106 TYR A N 1
ATOM 799 C CA . TYR A 1 106 ? 10.008 -3.777 4.394 1.00 86.62 106 TYR A CA 1
ATOM 800 C C . TYR A 1 106 ? 9.536 -3.706 5.847 1.00 86.62 106 TYR A C 1
ATOM 802 O O . TYR A 1 106 ? 9.480 -4.734 6.515 1.00 86.62 106 TYR A O 1
ATOM 810 N N . MET A 1 107 ? 9.136 -2.527 6.332 1.00 87.06 107 MET A N 1
ATOM 811 C CA . MET A 1 107 ? 8.625 -2.360 7.694 1.00 87.06 107 MET A CA 1
ATOM 812 C C . MET A 1 107 ? 7.378 -3.208 7.950 1.00 87.06 107 MET A C 1
ATOM 814 O O . MET A 1 107 ? 7.282 -3.800 9.028 1.00 87.06 107 MET A O 1
ATOM 818 N N . VAL A 1 108 ? 6.469 -3.311 6.973 1.00 84.50 108 VAL A N 1
ATOM 819 C CA . VAL A 1 108 ? 5.287 -4.184 7.051 1.00 84.50 108 VAL A CA 1
ATOM 820 C C . VAL A 1 108 ? 5.699 -5.655 7.124 1.00 84.50 108 VAL A C 1
ATOM 822 O O . VAL A 1 108 ? 5.256 -6.360 8.023 1.00 84.50 108 VAL A O 1
ATOM 825 N N . VAL A 1 109 ? 6.579 -6.130 6.237 1.00 83.19 109 VAL A N 1
ATOM 826 C CA . VAL A 1 109 ? 7.004 -7.546 6.202 1.00 83.19 109 VAL A CA 1
ATOM 827 C C . VAL A 1 109 ? 7.836 -7.923 7.436 1.00 83.19 109 VAL A C 1
ATOM 829 O O . VAL A 1 109 ? 7.657 -8.994 8.021 1.00 83.19 109 VAL A O 1
ATOM 832 N N . ALA A 1 110 ? 8.747 -7.050 7.865 1.00 83.81 110 ALA A N 1
ATOM 833 C CA . ALA A 1 110 ? 9.631 -7.283 9.003 1.00 83.81 110 ALA A CA 1
ATOM 834 C C . ALA A 1 110 ? 8.877 -7.241 10.338 1.00 83.81 110 ALA A C 1
ATOM 836 O O . ALA A 1 110 ? 9.187 -8.025 11.230 1.00 83.81 110 ALA A O 1
ATOM 837 N N . ASN A 1 111 ? 7.854 -6.391 10.469 1.00 84.75 111 ASN A N 1
ATOM 838 C CA . ASN A 1 111 ? 7.075 -6.251 11.702 1.00 84.75 111 ASN A CA 1
ATOM 839 C C . ASN A 1 111 ? 5.675 -6.873 11.620 1.00 84.75 111 ASN A C 1
ATOM 841 O O . ASN A 1 111 ? 4.861 -6.604 12.502 1.00 84.75 111 ASN A O 1
ATOM 845 N N . ALA A 1 112 ? 5.398 -7.708 10.615 1.00 78.62 112 ALA A N 1
ATOM 846 C CA . ALA A 1 112 ? 4.080 -8.299 10.381 1.00 78.62 112 ALA A CA 1
ATOM 847 C C . ALA A 1 112 ? 3.487 -8.937 11.649 1.00 78.62 112 ALA A C 1
ATOM 849 O O . ALA A 1 112 ? 2.358 -8.627 12.012 1.00 78.62 112 ALA A O 1
ATOM 850 N N . ASP A 1 113 ? 4.274 -9.719 12.397 1.00 79.31 113 ASP A N 1
ATOM 851 C CA . ASP A 1 113 ? 3.807 -10.384 13.625 1.00 79.31 113 ASP A CA 1
ATOM 852 C C . ASP A 1 113 ? 3.392 -9.384 14.709 1.00 79.31 113 ASP A C 1
ATOM 854 O O . ASP A 1 113 ? 2.368 -9.547 15.374 1.00 79.31 113 ASP A O 1
ATOM 858 N N . ARG A 1 114 ? 4.170 -8.305 14.869 1.00 81.69 114 ARG A N 1
ATOM 859 C CA . ARG A 1 114 ? 3.851 -7.234 15.821 1.00 81.69 114 ARG A CA 1
ATOM 860 C C . ARG A 1 114 ? 2.617 -6.464 15.373 1.00 81.69 114 ARG A C 1
ATOM 862 O O . ARG A 1 114 ? 1.777 -6.146 16.210 1.00 81.69 114 ARG A O 1
ATOM 869 N N . MET A 1 115 ? 2.480 -6.194 14.077 1.00 81.38 115 MET A N 1
ATOM 870 C CA . MET A 1 115 ? 1.304 -5.530 13.511 1.00 81.38 115 MET A CA 1
ATOM 871 C C . MET A 1 115 ? 0.044 -6.385 13.708 1.00 81.38 115 MET A C 1
ATOM 873 O O . MET A 1 115 ? -0.979 -5.855 14.136 1.00 81.38 115 MET A O 1
ATOM 877 N N . CYS A 1 116 ? 0.136 -7.703 13.506 1.00 74.62 116 CYS A N 1
ATOM 878 C CA . CYS A 1 116 ? -0.933 -8.663 13.789 1.00 74.62 116 CYS A CA 1
ATOM 879 C C . CYS A 1 116 ? -1.329 -8.672 15.259 1.00 74.62 116 CYS A C 1
ATOM 881 O O . CYS A 1 116 ? -2.498 -8.469 15.576 1.00 74.62 116 CYS A O 1
ATOM 883 N N . ALA A 1 117 ? -0.359 -8.854 16.157 1.00 78.50 117 ALA A N 1
ATOM 884 C CA . ALA A 1 117 ? -0.614 -8.849 17.593 1.00 78.50 117 ALA A CA 1
ATOM 885 C C . ALA A 1 117 ? -1.257 -7.527 18.044 1.00 78.50 117 ALA A C 1
ATOM 887 O O . ALA A 1 117 ? -2.194 -7.529 18.841 1.00 78.50 117 ALA A O 1
ATOM 888 N N . THR A 1 118 ? -0.806 -6.398 17.487 1.00 80.94 118 THR A N 1
ATOM 889 C CA . THR A 1 118 ? -1.390 -5.080 17.770 1.00 80.94 118 THR A CA 1
ATOM 890 C C . THR A 1 118 ? -2.826 -4.982 17.254 1.00 80.94 118 THR A C 1
ATOM 892 O O . THR A 1 118 ? -3.700 -4.510 17.979 1.00 80.94 118 THR A O 1
ATOM 895 N N . LEU A 1 119 ? -3.106 -5.454 16.034 1.00 75.31 119 LEU A N 1
ATOM 896 C CA . LEU A 1 119 ? -4.459 -5.483 15.463 1.00 75.31 119 LEU A CA 1
ATOM 897 C C . LEU A 1 119 ? -5.408 -6.378 16.271 1.00 75.31 119 LEU A C 1
ATOM 899 O O . LEU A 1 119 ? -6.567 -6.021 16.475 1.00 75.31 119 LEU A O 1
ATOM 903 N N . ASP A 1 120 ? -4.924 -7.509 16.780 1.00 76.25 120 ASP A N 1
ATOM 904 C CA . ASP A 1 120 ? -5.720 -8.406 17.616 1.00 76.25 120 ASP A CA 1
ATOM 905 C C . ASP A 1 120 ? -5.994 -7.802 18.996 1.00 76.25 120 ASP A C 1
ATOM 907 O O . ASP A 1 120 ? -7.143 -7.773 19.440 1.00 76.25 120 ASP A O 1
ATOM 911 N N . ALA A 1 121 ? -4.978 -7.237 19.653 1.00 76.88 121 ALA A N 1
ATOM 912 C CA . ALA A 1 121 ? -5.145 -6.558 20.938 1.00 76.88 121 ALA A CA 1
ATOM 913 C C . ALA A 1 121 ? -6.118 -5.373 20.836 1.00 76.88 121 ALA A C 1
ATOM 915 O O . ALA A 1 121 ? -7.027 -5.217 21.656 1.00 76.88 121 ALA A O 1
ATOM 916 N N . THR A 1 122 ? -5.966 -4.561 19.790 1.00 72.25 122 THR A N 1
ATOM 917 C CA . THR A 1 122 ? -6.850 -3.423 19.524 1.00 72.25 122 THR A CA 1
ATOM 918 C C . THR A 1 122 ? -8.268 -3.868 19.173 1.00 72.25 122 THR A C 1
ATOM 920 O O . THR A 1 122 ? -9.220 -3.244 19.641 1.00 72.25 122 THR A O 1
ATOM 923 N N . ARG A 1 123 ? -8.445 -4.984 18.449 1.00 71.25 123 ARG A N 1
ATOM 924 C CA . ARG A 1 123 ? -9.761 -5.599 18.217 1.00 71.25 123 ARG A CA 1
ATOM 925 C C . ARG A 1 123 ? -10.441 -5.973 19.529 1.00 71.25 123 ARG A C 1
ATOM 927 O O . ARG A 1 1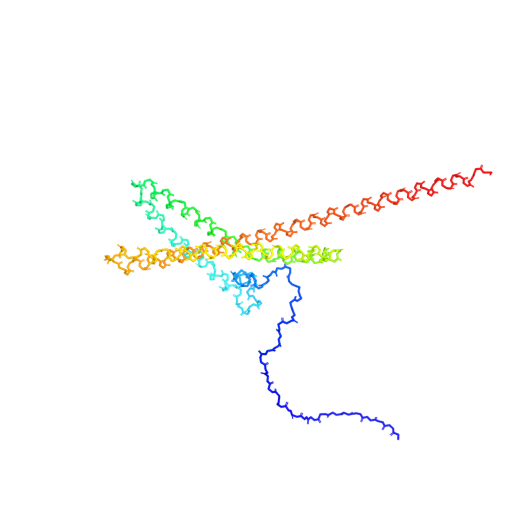23 ? -11.598 -5.602 19.708 1.00 71.25 123 ARG A O 1
ATOM 934 N N . TYR A 1 124 ? -9.747 -6.666 20.435 1.00 66.19 124 TYR A N 1
ATOM 935 C CA . TYR A 1 124 ? -10.313 -7.052 21.732 1.00 66.19 124 TYR A CA 1
ATOM 936 C C . TYR A 1 124 ? -10.743 -5.830 22.546 1.00 66.19 124 TYR A C 1
ATOM 938 O O . TYR A 1 124 ? -11.888 -5.764 23.006 1.00 66.19 124 TYR A O 1
ATOM 946 N N . ALA A 1 125 ? -9.866 -4.829 22.656 1.00 66.69 125 ALA A N 1
ATOM 947 C CA . ALA A 1 125 ? -10.165 -3.598 23.376 1.00 66.69 125 ALA A CA 1
ATOM 948 C C . ALA A 1 125 ? -11.358 -2.851 22.754 1.00 66.69 125 ALA A C 1
ATOM 950 O O . ALA A 1 125 ? -12.283 -2.459 23.465 1.00 66.69 125 ALA A O 1
ATOM 951 N N . PHE A 1 126 ? -11.401 -2.736 21.425 1.00 66.12 126 PHE A N 1
ATOM 952 C CA . PHE A 1 126 ? -12.500 -2.099 20.700 1.00 66.12 126 PHE A CA 1
ATOM 953 C C . PHE A 1 126 ? -13.832 -2.841 20.882 1.00 66.12 126 PHE A C 1
ATOM 955 O O . PHE A 1 126 ? -14.860 -2.203 21.102 1.00 66.12 126 PHE A O 1
ATOM 962 N N . THR A 1 127 ? -13.837 -4.181 20.863 1.00 68.00 127 THR A N 1
ATOM 963 C CA . THR A 1 127 ? -15.053 -4.970 21.133 1.00 68.00 127 THR A CA 1
ATOM 964 C C . THR A 1 127 ? -15.544 -4.828 22.573 1.00 68.00 127 THR A C 1
ATOM 966 O O . THR A 1 127 ? -16.748 -4.696 22.783 1.00 68.00 127 THR A O 1
ATOM 969 N N . GLY A 1 128 ? -14.634 -4.779 23.554 1.00 64.81 128 GLY A N 1
ATOM 970 C CA . GLY A 1 128 ? -14.988 -4.537 24.955 1.00 64.81 128 GLY A CA 1
ATOM 971 C C . GLY A 1 128 ? -15.583 -3.142 25.175 1.00 64.81 128 GLY A C 1
ATOM 972 O O . GLY A 1 128 ? -16.588 -2.995 25.866 1.00 64.81 128 GLY A O 1
ATOM 973 N N . CYS A 1 129 ? -15.025 -2.123 24.515 1.00 62.28 129 CYS A N 1
ATOM 974 C CA . CYS A 1 129 ? -15.533 -0.748 24.553 1.00 62.28 129 CYS A CA 1
ATOM 975 C C . CYS A 1 129 ? -16.886 -0.603 23.827 1.00 62.28 129 CYS A C 1
ATOM 977 O O . CYS A 1 129 ? -17.779 0.109 24.292 1.00 62.28 129 CYS A O 1
ATOM 979 N N . GLY A 1 130 ? -17.069 -1.318 22.712 1.00 59.06 130 GLY A N 1
ATOM 980 C CA . GLY A 1 130 ? -18.287 -1.292 21.898 1.00 59.06 130 GLY A CA 1
ATOM 981 C C . GLY A 1 130 ? -19.533 -1.857 22.575 1.00 59.06 130 GLY A C 1
ATOM 982 O O . GLY A 1 130 ? -20.642 -1.502 22.176 1.00 59.06 130 GLY A O 1
ATOM 983 N N . GLY A 1 131 ? -19.374 -2.652 23.638 1.00 62.78 131 GLY A N 1
ATOM 984 C CA . GLY A 1 131 ? -20.491 -3.083 24.483 1.00 62.78 131 GLY A CA 1
ATOM 985 C C . GLY A 1 131 ? -21.219 -1.922 25.171 1.00 62.78 131 GLY A C 1
ATOM 986 O O . GLY A 1 131 ? -22.391 -2.056 25.510 1.00 62.78 131 GLY A O 1
ATOM 987 N N . ARG A 1 132 ? -20.561 -0.764 25.340 1.00 65.19 132 ARG A N 1
ATOM 988 C CA . ARG A 1 132 ? -21.140 0.407 26.012 1.00 65.19 132 ARG A CA 1
ATOM 989 C C . ARG A 1 132 ? -22.010 1.269 25.089 1.00 65.19 132 ARG A C 1
ATOM 991 O O . ARG A 1 132 ? -22.977 1.829 25.581 1.00 65.19 132 ARG A O 1
ATOM 998 N N . ASN A 1 133 ? -21.684 1.361 23.791 1.00 65.50 133 ASN A N 1
ATOM 999 C CA . ASN A 1 133 ? -22.423 2.135 22.774 1.00 65.50 133 ASN A CA 1
ATOM 1000 C C . ASN A 1 133 ? -22.282 1.508 21.361 1.00 65.50 133 ASN A C 1
ATOM 1002 O O . ASN A 1 133 ? -21.394 1.885 20.590 1.00 65.50 133 ASN A O 1
ATOM 1006 N N . PRO A 1 134 ? -23.161 0.565 20.974 1.00 68.94 134 PRO A N 1
ATOM 1007 C CA . PRO A 1 134 ? -23.016 -0.205 19.733 1.00 68.94 134 PRO A CA 1
ATOM 1008 C C . PRO A 1 134 ? -23.325 0.579 18.443 1.00 68.94 134 PRO A C 1
ATOM 1010 O O . PRO A 1 134 ? -22.845 0.205 17.371 1.00 68.94 134 PRO A O 1
ATOM 1013 N N . SER A 1 135 ? -24.119 1.654 18.507 1.00 70.88 135 SER A N 1
ATOM 1014 C CA . SER A 1 135 ? -24.495 2.476 17.342 1.00 70.88 135 SER A CA 1
ATOM 1015 C C . SER A 1 135 ? -23.332 3.326 16.822 1.00 70.88 135 SER A C 1
ATOM 1017 O O . SER A 1 135 ? -23.046 3.313 15.623 1.00 70.88 135 SER A O 1
ATOM 1019 N N . GLU A 1 136 ? -22.617 3.998 17.725 1.00 69.06 136 GLU A N 1
ATOM 1020 C CA . GLU A 1 136 ? -21.421 4.791 17.413 1.00 69.06 136 GLU A CA 1
ATOM 1021 C C . GLU A 1 136 ? -20.322 3.911 16.813 1.00 69.06 136 GLU A C 1
ATOM 1023 O O . GLU A 1 136 ? -19.727 4.266 15.799 1.00 69.06 136 GLU A O 1
ATOM 1028 N N . LEU A 1 137 ? -20.135 2.701 17.354 1.00 68.94 137 LEU A N 1
ATOM 1029 C CA . LEU A 1 137 ? -19.174 1.720 16.847 1.00 68.94 137 LEU A CA 1
ATOM 1030 C C . LEU A 1 137 ? -19.449 1.329 15.386 1.00 68.94 137 LEU A C 1
ATOM 1032 O O . LEU A 1 137 ? -18.531 1.270 14.563 1.00 68.94 137 LEU A O 1
ATOM 1036 N N . ARG A 1 138 ? -20.723 1.072 15.053 1.00 71.62 138 ARG A N 1
ATOM 1037 C CA . ARG A 1 138 ? -21.145 0.723 13.687 1.00 71.62 138 ARG A CA 1
ATOM 1038 C C . ARG A 1 138 ? -20.905 1.876 12.720 1.00 71.62 138 ARG A C 1
ATOM 1040 O O . ARG A 1 138 ? -20.389 1.643 11.629 1.00 71.62 138 ARG A O 1
ATOM 1047 N N . ARG A 1 139 ? -21.224 3.109 13.126 1.00 73.56 139 ARG A N 1
ATOM 1048 C CA . ARG A 1 139 ? -20.990 4.311 12.315 1.00 73.56 139 ARG A CA 1
ATOM 1049 C C . ARG A 1 139 ? -19.498 4.556 12.095 1.00 73.56 139 ARG A C 1
ATOM 1051 O O . ARG A 1 139 ? -19.085 4.752 10.957 1.00 73.56 139 ARG A O 1
ATOM 1058 N N . CYS A 1 140 ? -18.694 4.458 13.154 1.00 72.50 140 CYS A N 1
ATOM 1059 C CA . CYS A 1 140 ? -17.233 4.527 13.103 1.00 72.50 140 CYS A CA 1
ATOM 1060 C C . CYS A 1 140 ? -16.673 3.549 12.060 1.00 72.50 140 CYS A C 1
ATOM 1062 O O . CYS A 1 140 ? -15.932 3.930 11.154 1.00 72.50 140 CYS A O 1
ATOM 1064 N N . ARG A 1 141 ? -17.078 2.279 12.164 1.00 73.12 141 ARG A N 1
ATOM 1065 C CA . ARG A 1 141 ? -16.622 1.210 11.273 1.00 73.12 141 ARG A CA 1
ATOM 1066 C C . ARG A 1 141 ? -17.024 1.456 9.820 1.00 73.12 141 ARG A C 1
ATOM 1068 O O . ARG A 1 141 ? -16.205 1.239 8.929 1.00 73.12 141 ARG A O 1
ATOM 1075 N N . ALA A 1 142 ? -18.251 1.918 9.580 1.00 77.19 142 ALA A N 1
ATOM 1076 C CA . ALA A 1 142 ? -18.719 2.250 8.239 1.00 77.19 142 ALA A CA 1
ATOM 1077 C C . ALA A 1 142 ? -17.884 3.380 7.620 1.00 77.19 142 ALA A C 1
ATOM 1079 O O . ALA A 1 142 ? -17.431 3.251 6.486 1.00 77.19 142 ALA A O 1
ATOM 1080 N N . THR A 1 143 ? -17.603 4.444 8.377 1.00 81.25 143 THR A N 1
ATOM 1081 C CA . THR A 1 143 ? -16.762 5.555 7.911 1.00 81.25 143 THR A CA 1
ATOM 1082 C C . THR A 1 143 ? -15.336 5.098 7.602 1.00 81.25 143 THR A C 1
ATOM 1084 O O . THR A 1 143 ? -14.836 5.380 6.516 1.00 81.25 143 THR A O 1
ATOM 1087 N N . LEU A 1 144 ? -14.695 4.345 8.507 1.00 80.75 144 LEU A N 1
ATOM 1088 C CA . LEU A 1 144 ? -13.338 3.826 8.298 1.00 80.75 144 LEU A CA 1
ATOM 1089 C C . LEU A 1 144 ? -13.263 2.922 7.059 1.00 80.75 144 LEU A C 1
ATOM 1091 O O . LEU A 1 144 ? -12.365 3.072 6.235 1.00 80.75 144 LEU A O 1
ATOM 1095 N N . SER A 1 145 ? -14.224 2.009 6.904 1.00 79.25 145 SER A N 1
ATOM 1096 C CA . SER A 1 145 ? -14.296 1.114 5.746 1.00 79.25 145 SER A CA 1
ATOM 1097 C C . SER A 1 145 ? -14.479 1.889 4.438 1.00 79.25 145 SER A C 1
ATOM 1099 O O . SER A 1 145 ? -13.798 1.592 3.458 1.00 79.25 145 SER A O 1
ATOM 1101 N N . THR A 1 146 ? -15.333 2.915 4.422 1.00 84.00 146 THR A N 1
ATOM 1102 C CA . THR A 1 146 ? -15.531 3.775 3.247 1.00 84.00 146 THR A CA 1
ATOM 1103 C C . THR A 1 146 ? -14.266 4.553 2.890 1.00 84.00 146 THR A C 1
ATOM 1105 O O . THR A 1 146 ? -13.886 4.574 1.722 1.00 84.00 146 THR A O 1
ATOM 1108 N N . ILE A 1 147 ? -13.579 5.140 3.876 1.00 84.94 147 ILE A N 1
ATOM 1109 C CA . ILE A 1 147 ? -12.329 5.883 3.651 1.00 84.94 147 ILE A CA 1
ATOM 1110 C C . ILE A 1 147 ? -11.246 4.956 3.096 1.00 84.94 147 ILE A C 1
ATOM 1112 O O . ILE A 1 147 ? -10.622 5.284 2.090 1.00 84.94 147 ILE A O 1
ATOM 1116 N N . LEU A 1 148 ? -11.051 3.781 3.704 1.00 83.50 148 LEU A N 1
ATOM 1117 C CA . LEU A 1 148 ? -10.067 2.803 3.238 1.00 83.50 148 LEU A CA 1
ATOM 1118 C C . LEU A 1 148 ? -10.390 2.316 1.819 1.00 83.50 148 LEU A C 1
ATOM 1120 O O . LEU A 1 148 ? -9.499 2.267 0.977 1.00 83.50 148 LEU A O 1
ATOM 1124 N N . ARG A 1 149 ? -11.660 2.011 1.521 1.00 84.31 149 ARG A N 1
ATOM 1125 C CA . ARG A 1 149 ? -12.095 1.619 0.169 1.00 84.31 149 ARG A CA 1
ATOM 1126 C C . ARG A 1 149 ? -11.829 2.706 -0.859 1.00 84.31 149 ARG A C 1
ATOM 1128 O O . ARG A 1 149 ? -11.292 2.398 -1.917 1.00 84.31 149 ARG A O 1
ATOM 1135 N N . ALA A 1 150 ? -12.175 3.954 -0.552 1.00 84.62 150 ALA A N 1
ATOM 1136 C CA . ALA A 1 150 ? -11.925 5.079 -1.444 1.00 84.62 150 ALA A CA 1
ATOM 1137 C C . ALA A 1 150 ? -10.421 5.284 -1.668 1.00 84.62 150 ALA A C 1
ATOM 1139 O O . ALA A 1 150 ? -9.985 5.407 -2.808 1.00 84.62 150 ALA A O 1
ATOM 1140 N N . PHE A 1 151 ? -9.614 5.238 -0.605 1.00 85.62 151 PHE A N 1
ATOM 1141 C CA . PHE A 1 151 ? -8.159 5.365 -0.691 1.00 85.62 151 PHE A CA 1
ATOM 1142 C C . PHE A 1 151 ? -7.530 4.269 -1.560 1.00 85.62 151 PHE A C 1
ATOM 1144 O O . PHE A 1 151 ? -6.705 4.555 -2.427 1.00 85.62 151 PHE A O 1
ATOM 1151 N N . VAL A 1 152 ? -7.952 3.020 -1.369 1.00 84.38 152 VAL A N 1
ATOM 1152 C CA . VAL A 1 152 ? -7.485 1.869 -2.150 1.00 84.38 152 VAL A CA 1
ATOM 1153 C C . VAL A 1 152 ? -7.918 2.005 -3.606 1.00 84.38 152 VAL A C 1
ATOM 1155 O O . VAL A 1 152 ? -7.082 1.896 -4.498 1.00 84.38 152 VAL A O 1
ATOM 1158 N N . ALA A 1 153 ? -9.193 2.309 -3.860 1.00 85.50 153 ALA A N 1
ATOM 1159 C CA . ALA A 1 153 ? -9.715 2.493 -5.212 1.00 85.50 153 ALA A CA 1
ATOM 1160 C C . ALA A 1 153 ? -8.986 3.617 -5.961 1.00 85.50 153 ALA A C 1
ATOM 1162 O O . ALA A 1 153 ? -8.615 3.439 -7.117 1.00 85.50 153 ALA A O 1
ATOM 1163 N N . LEU A 1 154 ? -8.715 4.743 -5.296 1.00 88.00 154 LEU A N 1
ATOM 1164 C CA . LEU A 1 154 ? -7.953 5.850 -5.875 1.00 88.00 154 LEU A CA 1
ATOM 1165 C C . LEU A 1 154 ? -6.489 5.473 -6.122 1.00 88.00 154 LEU A C 1
ATOM 1167 O O . LEU A 1 154 ? -5.947 5.804 -7.176 1.00 88.00 154 LEU A O 1
ATOM 1171 N N . SER A 1 155 ? -5.858 4.749 -5.195 1.00 87.25 155 SER A N 1
ATOM 1172 C CA . SER A 1 155 ? -4.465 4.301 -5.331 1.00 87.25 155 SER A CA 1
ATOM 1173 C C . SER A 1 155 ? -4.295 3.348 -6.518 1.00 87.25 155 SER A C 1
ATOM 1175 O O . SER A 1 155 ? -3.453 3.576 -7.385 1.00 87.25 155 SER A O 1
ATOM 1177 N N . PHE A 1 156 ? -5.135 2.312 -6.607 1.00 86.25 156 PHE A N 1
ATOM 1178 C CA . PHE A 1 156 ? -5.093 1.347 -7.709 1.00 86.25 156 PHE A CA 1
ATOM 1179 C C . PHE A 1 156 ? -5.613 1.933 -9.026 1.00 86.25 156 PHE A C 1
ATOM 1181 O O . PHE A 1 156 ? -5.096 1.588 -10.084 1.00 86.25 156 PHE A O 1
ATOM 1188 N N . GLY A 1 157 ? -6.578 2.854 -8.981 1.00 87.31 157 GLY A N 1
ATOM 1189 C CA . GLY A 1 157 ? -7.017 3.605 -10.158 1.00 87.31 157 GLY A CA 1
ATOM 1190 C C . GLY A 1 157 ? -5.894 4.469 -10.730 1.00 87.31 157 GLY A C 1
ATOM 1191 O O . GLY A 1 157 ? -5.666 4.469 -11.936 1.00 87.31 157 GLY A O 1
ATOM 1192 N N . THR A 1 158 ? -5.125 5.132 -9.863 1.00 87.06 158 THR A N 1
ATOM 1193 C CA . THR A 1 158 ? -3.938 5.895 -10.270 1.00 87.06 158 THR A CA 1
ATOM 1194 C C . THR A 1 158 ? -2.883 4.969 -10.871 1.00 87.06 158 THR A C 1
ATOM 1196 O O . THR A 1 158 ? -2.394 5.248 -11.960 1.00 87.06 158 THR A O 1
ATOM 1199 N N . LEU A 1 159 ? -2.585 3.830 -10.231 1.00 87.88 159 LEU A N 1
ATOM 1200 C CA . LEU A 1 159 ? -1.678 2.815 -10.784 1.00 87.88 159 LEU A CA 1
ATOM 1201 C C . LEU A 1 159 ? -2.115 2.353 -12.181 1.00 87.88 159 LEU A C 1
ATOM 1203 O O . LEU A 1 159 ? -1.288 2.277 -13.083 1.00 87.88 159 LEU A O 1
ATOM 1207 N N . PHE A 1 160 ? -3.405 2.075 -12.370 1.00 88.25 160 PHE A N 1
ATOM 1208 C CA . PHE A 1 160 ? -3.951 1.648 -13.656 1.00 88.25 160 PHE A CA 1
ATOM 1209 C C . PHE A 1 160 ? -3.726 2.700 -14.745 1.00 88.25 160 PHE A C 1
ATOM 1211 O O . PHE A 1 160 ? -3.245 2.372 -15.826 1.00 88.25 160 PHE A O 1
ATOM 1218 N N . VAL A 1 161 ? -3.994 3.972 -14.439 1.00 87.75 161 VAL A N 1
ATOM 1219 C CA . VAL A 1 161 ? -3.708 5.087 -15.351 1.00 87.75 161 VAL A CA 1
ATOM 1220 C C . VAL A 1 161 ? -2.212 5.163 -15.669 1.00 87.75 161 VAL A C 1
ATOM 1222 O O . VAL A 1 161 ? -1.848 5.248 -16.838 1.00 87.75 161 VAL A O 1
ATOM 1225 N N . TRP A 1 162 ? -1.340 5.058 -14.664 1.00 86.56 162 TRP A N 1
ATOM 1226 C CA . TRP A 1 162 ? 0.116 5.080 -14.852 1.00 86.56 162 TRP A CA 1
ATOM 1227 C C . TRP A 1 162 ? 0.641 3.933 -15.720 1.00 86.56 162 TRP A C 1
ATOM 1229 O O . TRP A 1 162 ? 1.561 4.144 -16.503 1.00 86.56 162 TRP A O 1
ATOM 1239 N N . VAL A 1 163 ? 0.057 2.739 -15.608 1.00 86.56 163 VAL A N 1
ATOM 1240 C CA . VAL A 1 163 ? 0.422 1.587 -16.444 1.00 86.56 163 VAL A CA 1
ATOM 1241 C C . VAL A 1 163 ? -0.128 1.733 -17.863 1.00 86.56 163 VAL A C 1
ATOM 1243 O O . VAL A 1 163 ? 0.519 1.283 -18.802 1.00 86.56 163 VAL A O 1
ATOM 1246 N N . LEU A 1 164 ? -1.290 2.370 -18.045 1.00 85.31 164 LEU A N 1
ATOM 1247 C CA . LEU A 1 164 ? -1.911 2.549 -19.359 1.00 85.31 164 LEU A CA 1
ATOM 1248 C C . LEU A 1 164 ? -1.338 3.705 -20.180 1.00 85.31 164 LEU A C 1
ATOM 1250 O O . LEU A 1 164 ? -1.260 3.572 -21.398 1.00 85.31 164 LEU A O 1
ATOM 1254 N N . ILE A 1 165 ? -0.954 4.826 -19.559 1.00 83.38 165 ILE A N 1
ATOM 1255 C CA . ILE A 1 165 ? -0.445 6.014 -20.273 1.00 83.38 165 ILE A CA 1
ATOM 1256 C C . ILE A 1 165 ? 0.647 5.648 -21.295 1.00 83.38 165 ILE A C 1
ATOM 1258 O O . ILE A 1 165 ? 0.531 6.070 -22.448 1.00 83.38 165 ILE A O 1
ATOM 1262 N N . PRO A 1 166 ? 1.661 4.832 -20.949 1.00 77.62 166 PRO A N 1
ATOM 1263 C CA . PRO A 1 166 ? 2.694 4.466 -21.903 1.00 77.62 166 PRO A CA 1
ATOM 1264 C C . PRO A 1 166 ? 2.185 3.689 -23.115 1.00 77.62 166 PRO A C 1
ATOM 1266 O O . PRO A 1 166 ? 2.729 3.869 -24.192 1.00 77.62 166 PRO A O 1
ATOM 1269 N N . TRP A 1 167 ? 1.123 2.887 -22.990 1.00 76.69 167 TRP A N 1
ATOM 1270 C CA . TRP A 1 167 ? 0.542 2.167 -24.131 1.00 76.69 167 TRP A CA 1
ATOM 1271 C C . TRP A 1 167 ? -0.110 3.102 -25.147 1.00 76.69 167 TRP A C 1
ATOM 1273 O O . TRP A 1 167 ? -0.087 2.814 -26.339 1.00 76.69 167 TRP A O 1
ATOM 1283 N N . PHE A 1 168 ? -0.663 4.227 -24.690 1.00 76.44 168 PHE A N 1
ATOM 1284 C CA . PHE A 1 168 ? -1.217 5.249 -25.580 1.00 76.44 168 PHE A CA 1
ATOM 1285 C C . PHE A 1 168 ? -0.130 6.123 -26.220 1.00 76.44 168 PHE A C 1
ATOM 1287 O O . PHE A 1 168 ? -0.329 6.601 -27.330 1.00 76.44 168 PHE A O 1
ATOM 1294 N N . MET A 1 169 ? 1.013 6.302 -25.550 1.00 68.62 169 MET A N 1
ATOM 1295 C CA . MET A 1 169 ? 2.160 7.079 -26.052 1.00 68.62 169 MET A CA 1
ATOM 1296 C C . MET A 1 169 ? 3.177 6.222 -26.833 1.00 68.62 169 MET A C 1
ATOM 1298 O O . MET A 1 169 ? 4.074 6.753 -27.479 1.00 68.62 169 MET A O 1
ATOM 1302 N N . ALA A 1 170 ? 3.050 4.891 -26.793 1.00 61.47 170 ALA A N 1
ATOM 1303 C CA . ALA A 1 170 ? 3.984 3.948 -27.411 1.00 61.47 170 ALA A CA 1
ATOM 1304 C C . ALA A 1 170 ? 4.036 4.030 -28.946 1.00 61.47 170 ALA A C 1
ATOM 1306 O O . ALA A 1 170 ? 4.965 3.483 -29.534 1.00 61.47 170 ALA A O 1
ATOM 1307 N N . SER A 1 171 ? 3.098 4.730 -29.598 1.00 57.47 171 SER A N 1
ATOM 1308 C CA . SER A 1 171 ? 3.126 4.938 -31.052 1.00 57.47 171 SER A CA 1
ATOM 1309 C C . SER A 1 171 ? 4.326 5.759 -31.541 1.00 57.47 171 SER A C 1
ATOM 1311 O O . SER A 1 171 ? 4.533 5.843 -32.744 1.00 57.47 171 SER A O 1
ATOM 1313 N N . GLU A 1 172 ? 5.094 6.389 -30.644 1.00 58.22 172 GLU A N 1
ATOM 1314 C CA . GLU A 1 172 ? 6.282 7.185 -30.995 1.00 58.22 172 GLU A CA 1
ATOM 1315 C C . GLU A 1 172 ? 7.615 6.413 -30.889 1.00 58.22 172 GLU A C 1
ATOM 1317 O O . GLU A 1 172 ? 8.639 6.911 -31.351 1.00 58.22 172 GLU A O 1
ATOM 1322 N N . TYR A 1 173 ? 7.638 5.198 -30.323 1.00 56.94 173 TYR A N 1
ATOM 1323 C CA . TYR A 1 173 ? 8.873 4.443 -30.038 1.00 56.94 173 TYR A CA 1
ATOM 1324 C C . TYR A 1 173 ? 9.049 3.220 -30.960 1.00 56.94 173 TYR A C 1
ATOM 1326 O O . TYR A 1 173 ? 9.157 2.086 -30.492 1.00 56.94 173 TYR A O 1
ATOM 1334 N N . ASP A 1 174 ? 9.087 3.443 -32.277 1.00 59.53 174 ASP A N 1
ATOM 1335 C CA . ASP A 1 174 ? 9.111 2.366 -33.288 1.00 59.53 174 ASP A CA 1
ATOM 1336 C C . ASP A 1 174 ? 10.497 1.725 -33.526 1.00 59.53 174 ASP A C 1
ATOM 1338 O O . ASP A 1 174 ? 10.590 0.634 -34.090 1.00 59.53 174 ASP A O 1
ATOM 1342 N N . ASP A 1 175 ? 11.592 2.338 -33.061 1.00 68.00 175 ASP A N 1
ATOM 1343 C CA . ASP A 1 175 ? 12.941 1.888 -33.446 1.00 68.00 175 ASP A CA 1
ATOM 1344 C C . ASP A 1 175 ? 13.408 0.596 -32.733 1.00 68.00 175 ASP A C 1
ATOM 1346 O O . ASP A 1 175 ? 14.237 -0.137 -33.273 1.00 68.00 175 ASP A O 1
ATOM 1350 N N . MET A 1 176 ? 12.891 0.279 -31.530 1.00 73.38 176 MET A N 1
ATOM 1351 C CA . MET A 1 176 ? 13.215 -0.958 -30.780 1.00 73.38 176 MET A CA 1
ATOM 1352 C C . MET A 1 176 ? 12.095 -1.412 -29.812 1.00 73.38 176 MET A C 1
ATOM 1354 O O . MET A 1 176 ? 12.245 -1.315 -28.586 1.00 73.38 176 MET A O 1
ATOM 1358 N N . PRO A 1 177 ? 10.988 -1.989 -30.314 1.00 76.19 177 PRO A N 1
ATOM 1359 C CA . PRO A 1 177 ? 9.803 -2.302 -29.505 1.00 76.19 177 PRO A CA 1
ATOM 1360 C C . PRO A 1 177 ? 10.072 -3.319 -28.384 1.00 76.19 177 PRO A C 1
ATOM 1362 O O . PRO A 1 177 ? 9.533 -3.204 -27.285 1.00 76.19 177 PRO A O 1
ATOM 1365 N N . THR A 1 178 ? 10.952 -4.298 -28.615 1.00 78.38 178 THR A N 1
ATOM 1366 C CA . THR A 1 178 ? 11.246 -5.360 -27.637 1.00 78.38 178 THR A CA 1
ATOM 1367 C C . THR A 1 178 ? 11.973 -4.835 -26.397 1.00 78.38 178 THR A C 1
ATOM 1369 O O . THR A 1 178 ? 11.673 -5.254 -25.281 1.00 78.38 178 THR A O 1
ATOM 1372 N N . VAL A 1 179 ? 12.923 -3.910 -26.570 1.00 79.62 179 VAL A N 1
ATOM 1373 C CA . VAL A 1 179 ? 13.686 -3.331 -25.451 1.00 79.62 179 VAL A CA 1
ATOM 1374 C C . VAL A 1 179 ? 12.774 -2.452 -24.599 1.00 79.62 179 VAL A C 1
ATOM 1376 O O . VAL A 1 179 ? 12.762 -2.580 -23.374 1.00 79.62 179 VAL A O 1
ATOM 1379 N N . TRP A 1 180 ? 11.953 -1.621 -25.244 1.00 78.81 180 TRP A N 1
ATOM 1380 C CA . TRP A 1 180 ? 10.980 -0.774 -24.561 1.00 78.81 180 TRP A CA 1
ATOM 1381 C C . TRP A 1 180 ? 9.906 -1.588 -23.837 1.00 78.81 180 TRP A C 1
ATOM 1383 O O . TRP A 1 180 ? 9.611 -1.290 -22.684 1.00 78.81 180 TRP A O 1
ATOM 1393 N N . ALA A 1 181 ? 9.408 -2.680 -24.426 1.00 79.38 181 ALA A N 1
ATOM 1394 C CA . ALA A 1 181 ? 8.480 -3.588 -23.750 1.00 79.38 181 ALA A CA 1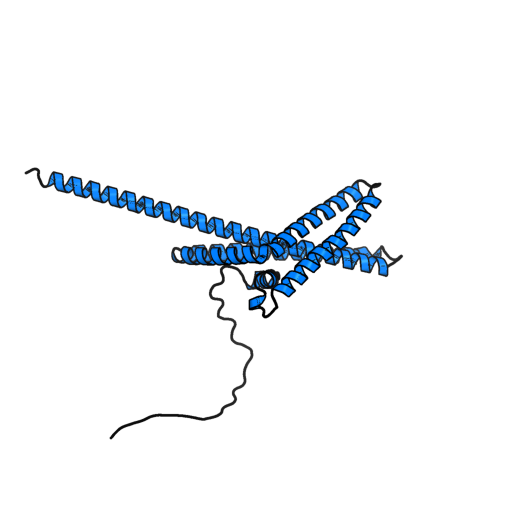
ATOM 1395 C C . ALA A 1 181 ? 9.059 -4.154 -22.440 1.00 79.38 181 ALA A C 1
ATOM 1397 O O . ALA A 1 181 ? 8.373 -4.177 -21.418 1.00 79.38 181 ALA A O 1
ATOM 1398 N N . VAL A 1 182 ? 10.335 -4.560 -22.432 1.00 82.19 182 VAL A N 1
ATOM 1399 C CA . VAL A 1 182 ? 11.009 -5.040 -21.211 1.00 82.19 182 VAL A CA 1
ATOM 1400 C C . VAL A 1 182 ? 11.132 -3.924 -20.172 1.00 82.19 182 VAL A C 1
ATOM 1402 O O . VAL A 1 182 ? 10.843 -4.152 -18.997 1.00 82.19 182 VAL A O 1
ATOM 1405 N N . VAL A 1 183 ? 11.511 -2.711 -20.589 1.00 82.19 183 VAL A N 1
ATOM 1406 C CA . VAL A 1 183 ? 11.578 -1.542 -19.697 1.00 82.19 183 VAL A CA 1
ATOM 1407 C C . VAL A 1 183 ? 10.211 -1.244 -19.081 1.00 82.19 183 VAL A C 1
ATOM 1409 O O . VAL A 1 183 ? 10.128 -1.073 -17.865 1.00 82.19 183 VAL A O 1
ATOM 1412 N N . TYR A 1 184 ? 9.139 -1.281 -19.875 1.00 81.75 184 TYR A N 1
ATOM 1413 C CA . TYR A 1 184 ? 7.776 -1.072 -19.390 1.00 81.75 184 TYR A CA 1
ATOM 1414 C C . TYR A 1 184 ? 7.324 -2.148 -18.408 1.00 81.75 184 TYR A C 1
ATOM 1416 O O . TYR A 1 184 ? 6.700 -1.819 -17.400 1.00 81.75 184 TYR A O 1
ATOM 1424 N N . ILE A 1 185 ? 7.651 -3.421 -18.647 1.00 84.44 185 ILE A N 1
ATOM 1425 C CA . ILE A 1 185 ? 7.339 -4.509 -17.707 1.00 84.44 185 ILE A CA 1
ATOM 1426 C C . ILE A 1 185 ? 8.065 -4.289 -16.376 1.00 84.44 185 ILE A C 1
ATOM 1428 O O . ILE A 1 185 ? 7.463 -4.428 -15.307 1.00 84.44 185 ILE A O 1
ATOM 1432 N N . VAL A 1 186 ? 9.344 -3.910 -16.425 1.00 85.56 186 VAL A N 1
ATOM 1433 C CA . VAL A 1 186 ? 10.139 -3.613 -15.228 1.00 85.56 186 VAL A CA 1
ATOM 1434 C C . VAL A 1 186 ? 9.552 -2.425 -14.466 1.00 85.56 186 VAL A C 1
ATOM 1436 O O . VAL A 1 186 ? 9.309 -2.533 -13.266 1.00 85.56 186 VAL A O 1
ATOM 1439 N N . GLU A 1 187 ? 9.264 -1.314 -15.142 1.00 84.50 187 GLU A N 1
ATOM 1440 C CA . GLU A 1 187 ? 8.693 -0.116 -14.517 1.00 84.50 187 GLU A CA 1
ATOM 1441 C C . GLU A 1 187 ? 7.295 -0.373 -13.951 1.00 84.50 187 GLU A C 1
ATOM 1443 O O . GLU A 1 187 ? 7.017 0.007 -12.815 1.00 84.50 187 GLU A O 1
ATOM 1448 N N . SER A 1 188 ? 6.455 -1.115 -14.675 1.00 85.94 188 SER A N 1
ATOM 1449 C CA . SER A 1 188 ? 5.133 -1.539 -14.199 1.00 85.94 188 SER A CA 1
ATOM 1450 C C . SER A 1 188 ? 5.240 -2.405 -12.947 1.00 85.94 188 SER A C 1
ATOM 1452 O O . SER A 1 188 ? 4.461 -2.232 -12.009 1.00 85.94 188 SER A O 1
ATOM 1454 N N . THR A 1 189 ? 6.228 -3.302 -12.890 1.00 85.94 189 THR A N 1
ATOM 1455 C CA . THR A 1 189 ? 6.484 -4.141 -11.710 1.00 85.94 189 THR A CA 1
ATOM 1456 C C . THR A 1 189 ? 6.892 -3.282 -10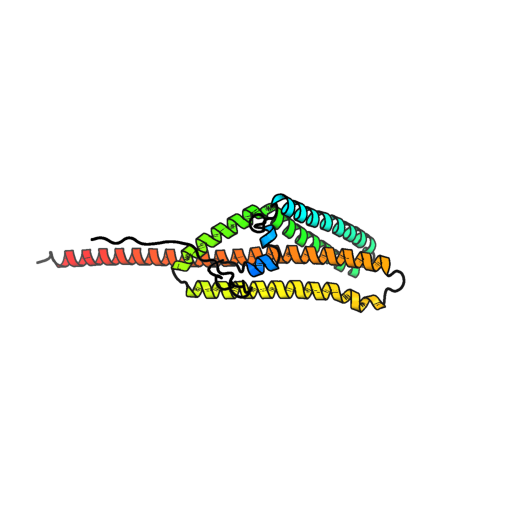.514 1.00 85.94 189 THR A C 1
ATOM 1458 O O . THR A 1 189 ? 6.302 -3.409 -9.441 1.00 85.94 189 THR A O 1
ATOM 1461 N N . ILE A 1 190 ? 7.843 -2.360 -10.701 1.00 86.56 190 ILE A N 1
ATOM 1462 C CA . ILE A 1 190 ? 8.299 -1.441 -9.648 1.00 86.56 190 ILE A CA 1
ATOM 1463 C C . ILE A 1 190 ? 7.136 -0.586 -9.130 1.00 86.56 190 ILE A C 1
ATOM 1465 O O . ILE A 1 190 ? 6.936 -0.490 -7.920 1.00 86.56 190 ILE A O 1
ATOM 1469 N N . LEU A 1 191 ? 6.354 0.017 -10.030 1.00 86.69 191 LEU A N 1
ATOM 1470 C CA . LEU A 1 191 ? 5.205 0.853 -9.675 1.00 86.69 191 LEU A CA 1
ATOM 1471 C C . LEU A 1 191 ? 4.143 0.054 -8.920 1.00 86.69 191 LEU A C 1
ATOM 1473 O O . LEU A 1 191 ? 3.652 0.512 -7.890 1.00 86.69 191 LEU A O 1
ATOM 1477 N N . THR A 1 192 ? 3.836 -1.157 -9.385 1.00 87.38 192 THR A N 1
ATOM 1478 C CA . THR A 1 192 ? 2.850 -2.033 -8.742 1.00 87.38 192 THR A CA 1
ATOM 1479 C C . THR A 1 192 ? 3.274 -2.391 -7.322 1.00 87.38 192 THR A C 1
ATOM 1481 O O . THR A 1 192 ? 2.480 -2.241 -6.392 1.00 87.38 192 THR A O 1
ATOM 1484 N N . VAL A 1 193 ? 4.531 -2.806 -7.125 1.00 87.25 193 VAL A N 1
ATOM 1485 C CA . VAL A 1 193 ? 5.058 -3.136 -5.792 1.00 87.25 193 VAL A CA 1
ATOM 1486 C C . VAL A 1 193 ? 5.078 -1.899 -4.893 1.00 87.25 193 VAL A C 1
ATOM 1488 O O . VAL A 1 193 ? 4.647 -1.974 -3.744 1.00 87.25 193 VAL A O 1
ATOM 1491 N N . ASN A 1 194 ? 5.500 -0.743 -5.407 1.00 88.12 194 ASN A N 1
ATOM 1492 C CA . ASN A 1 194 ? 5.539 0.495 -4.632 1.00 88.12 194 ASN A CA 1
ATOM 1493 C C . ASN A 1 194 ? 4.148 0.937 -4.169 1.00 88.12 194 ASN A C 1
ATOM 1495 O O . ASN A 1 194 ? 3.978 1.247 -2.989 1.00 88.12 194 ASN A O 1
ATOM 1499 N N . VAL A 1 195 ? 3.156 0.935 -5.066 1.00 88.31 195 VAL A N 1
ATOM 1500 C CA . VAL A 1 195 ? 1.764 1.263 -4.722 1.00 88.31 195 VAL A CA 1
ATOM 1501 C C . VAL A 1 195 ? 1.224 0.255 -3.715 1.00 88.31 195 VAL A C 1
ATOM 1503 O O . VAL A 1 195 ? 0.650 0.655 -2.708 1.00 88.31 195 VAL A O 1
ATOM 1506 N N . PHE A 1 196 ? 1.480 -1.038 -3.911 1.00 86.00 196 PHE A N 1
ATOM 1507 C CA . PHE A 1 196 ? 1.071 -2.068 -2.962 1.00 86.00 196 PHE A CA 1
ATOM 1508 C C . PHE A 1 196 ? 1.654 -1.836 -1.559 1.00 86.00 196 PHE A C 1
ATOM 1510 O O . PHE A 1 196 ? 0.912 -1.843 -0.573 1.00 86.00 196 PHE A O 1
ATOM 1517 N N . CYS A 1 197 ? 2.966 -1.604 -1.452 1.00 86.06 197 CYS A N 1
ATOM 1518 C CA . CYS A 1 197 ? 3.646 -1.363 -0.180 1.00 86.06 197 CYS A CA 1
ATOM 1519 C C . CYS A 1 197 ? 3.147 -0.084 0.502 1.00 86.06 197 CYS A C 1
ATOM 1521 O O . CYS A 1 197 ? 2.883 -0.090 1.707 1.00 86.06 197 CYS A O 1
ATOM 1523 N N . TRP A 1 198 ? 2.980 0.991 -0.269 1.00 87.81 198 TRP A N 1
ATOM 1524 C CA . TRP A 1 198 ? 2.438 2.261 0.203 1.00 87.81 198 TRP A CA 1
ATOM 1525 C C . TRP A 1 198 ? 1.012 2.101 0.733 1.00 87.81 198 TRP A C 1
ATOM 1527 O O . TRP A 1 198 ? 0.744 2.417 1.891 1.00 87.81 198 TRP A O 1
ATOM 1537 N N . THR A 1 199 ? 0.109 1.557 -0.087 1.00 86.69 199 THR A N 1
ATOM 1538 C CA . THR A 1 199 ? -1.303 1.391 0.263 1.00 86.69 199 THR A CA 1
ATOM 1539 C C . THR A 1 199 ? -1.466 0.469 1.466 1.00 86.69 199 THR A C 1
ATOM 1541 O O . THR A 1 199 ? -2.257 0.776 2.355 1.00 86.69 199 THR A O 1
ATOM 1544 N N . SER A 1 200 ? -0.692 -0.616 1.544 1.00 82.56 200 SER A N 1
ATOM 1545 C CA . SER A 1 200 ? -0.696 -1.538 2.686 1.00 82.56 200 SER A CA 1
ATOM 1546 C C . SER A 1 200 ? -0.310 -0.827 3.987 1.00 82.56 200 SER A C 1
ATOM 1548 O O . SER A 1 200 ? -1.056 -0.846 4.967 1.00 82.56 200 SER A O 1
ATOM 1550 N N . PHE A 1 201 ? 0.829 -0.135 4.002 1.00 86.50 201 PHE A N 1
ATOM 1551 C CA . PHE A 1 201 ? 1.294 0.551 5.206 1.00 86.50 201 PHE A CA 1
ATOM 1552 C C . PHE A 1 201 ? 0.343 1.676 5.645 1.00 86.50 201 PHE A C 1
ATOM 1554 O O . PHE A 1 201 ? 0.003 1.775 6.824 1.00 86.50 201 PHE A O 1
ATOM 1561 N N . ASP A 1 202 ? -0.144 2.485 4.706 1.00 87.31 202 ASP A N 1
ATOM 1562 C CA . ASP A 1 202 ? -1.038 3.601 5.017 1.00 87.31 202 ASP A CA 1
ATOM 1563 C C . ASP A 1 202 ? -2.414 3.110 5.493 1.00 87.31 202 ASP A C 1
ATOM 1565 O O . ASP A 1 202 ? -2.962 3.650 6.454 1.00 87.31 202 ASP A O 1
ATOM 1569 N N . CYS A 1 203 ? -2.947 2.027 4.913 1.00 83.50 203 CYS A N 1
ATOM 1570 C CA . CYS A 1 203 ? -4.175 1.398 5.408 1.00 83.50 203 CYS A CA 1
ATOM 1571 C C . CYS A 1 203 ? -4.013 0.888 6.847 1.00 83.50 203 CYS A C 1
ATOM 1573 O O . CYS A 1 203 ? -4.936 1.020 7.659 1.00 83.50 203 CYS A O 1
ATOM 1575 N N . TYR A 1 204 ? -2.845 0.328 7.181 1.00 83.38 204 TYR A N 1
ATOM 1576 C CA . TYR A 1 204 ? -2.524 -0.081 8.547 1.00 83.38 204 TYR A CA 1
ATOM 1577 C C . TYR A 1 204 ? -2.469 1.122 9.499 1.00 83.38 204 TYR A C 1
ATOM 1579 O O . TYR A 1 204 ? -3.104 1.092 10.555 1.00 83.38 204 TYR A O 1
ATOM 1587 N N . LEU A 1 205 ? -1.775 2.202 9.123 1.00 86.31 205 LEU A N 1
ATOM 1588 C CA . LEU A 1 205 ? -1.683 3.406 9.954 1.00 86.31 205 LEU A CA 1
ATOM 1589 C C . LEU A 1 205 ? -3.043 4.066 10.180 1.00 86.31 205 LEU A C 1
ATOM 1591 O O . LEU A 1 205 ? -3.384 4.358 11.321 1.00 86.31 205 LEU A O 1
ATOM 1595 N N . VAL A 1 206 ? -3.844 4.256 9.128 1.00 86.12 206 VAL A N 1
ATOM 1596 C CA . VAL A 1 206 ? -5.191 4.844 9.240 1.00 86.12 206 VAL A CA 1
ATOM 1597 C C . VAL A 1 206 ? -6.073 4.003 10.162 1.00 86.12 206 VAL A C 1
ATOM 1599 O O . VAL A 1 206 ? -6.763 4.547 11.024 1.00 86.12 206 VAL A O 1
ATOM 1602 N N . THR A 1 207 ? -5.999 2.676 10.035 1.00 81.75 207 THR A N 1
ATOM 1603 C CA . THR A 1 207 ? -6.690 1.748 10.937 1.00 81.75 207 THR A CA 1
ATOM 1604 C C . THR A 1 207 ? -6.258 1.963 12.387 1.00 81.75 207 THR A C 1
ATOM 1606 O O . THR A 1 207 ? -7.108 2.138 13.257 1.00 81.75 207 THR A O 1
ATOM 1609 N N . MET A 1 208 ? -4.952 1.984 12.657 1.00 82.38 208 MET A N 1
ATOM 1610 C CA . MET A 1 208 ? -4.430 2.156 14.014 1.00 82.38 208 MET A CA 1
ATOM 1611 C C . MET A 1 208 ? -4.796 3.511 14.615 1.00 82.38 208 MET A C 1
ATOM 1613 O O . MET A 1 208 ? -5.275 3.558 15.745 1.00 82.38 208 MET A O 1
ATOM 1617 N N . CYS A 1 209 ? -4.644 4.600 13.859 1.00 84.81 209 CYS A N 1
ATOM 1618 C CA . CYS A 1 209 ? -5.035 5.942 14.290 1.00 84.81 209 CYS A CA 1
ATOM 1619 C C . CYS A 1 209 ? -6.507 5.990 14.708 1.00 84.81 209 CYS A C 1
ATOM 1621 O O . CYS A 1 209 ? -6.848 6.560 15.743 1.00 84.81 209 CYS A O 1
ATOM 1623 N N . PHE A 1 210 ? -7.375 5.344 13.931 1.00 81.50 210 PHE A N 1
ATOM 1624 C CA . PHE A 1 210 ? -8.797 5.298 14.225 1.00 81.50 210 PHE A CA 1
ATOM 1625 C C . PHE A 1 210 ? -9.120 4.493 15.483 1.00 81.50 210 PHE A C 1
ATOM 1627 O O . PHE A 1 210 ? -9.947 4.907 16.297 1.00 81.50 210 PHE A O 1
ATOM 1634 N N . VAL A 1 211 ? -8.461 3.346 15.666 1.00 77.88 211 VAL A N 1
ATOM 1635 C CA . VAL A 1 211 ? -8.658 2.555 16.882 1.00 77.88 211 VAL A CA 1
ATOM 1636 C C . VAL A 1 211 ? -8.142 3.313 18.104 1.00 77.88 211 VAL A C 1
ATOM 1638 O O . VAL A 1 211 ? -8.827 3.335 19.123 1.00 77.88 211 VAL A O 1
ATOM 1641 N N . PHE A 1 212 ? -7.001 4.000 18.009 1.00 83.00 212 PHE A N 1
ATOM 1642 C CA . PHE A 1 212 ? -6.512 4.833 19.106 1.00 83.00 212 PHE A CA 1
ATOM 1643 C C . PHE A 1 212 ? -7.475 5.970 19.457 1.00 83.00 212 PHE A C 1
ATOM 1645 O O . PHE A 1 212 ? -7.751 6.151 20.640 1.00 83.00 212 PHE A O 1
ATOM 1652 N N . ASP A 1 213 ? -8.051 6.675 18.477 1.00 83.94 213 ASP A N 1
ATOM 1653 C CA . ASP A 1 213 ? -9.077 7.699 18.743 1.00 83.94 213 ASP A CA 1
ATOM 1654 C C . ASP A 1 213 ? -10.276 7.107 19.506 1.00 83.94 213 ASP A C 1
ATOM 1656 O O . ASP A 1 213 ? -10.699 7.637 20.535 1.00 83.94 213 ASP A O 1
ATOM 1660 N N . ALA A 1 214 ? -10.776 5.945 19.077 1.00 76.19 214 ALA A N 1
ATOM 1661 C CA . ALA A 1 214 ? -11.874 5.263 19.761 1.00 76.19 214 ALA A CA 1
ATOM 1662 C C . ALA A 1 214 ? -11.511 4.833 21.198 1.00 76.19 214 ALA A C 1
ATOM 1664 O O . ALA A 1 214 ? -12.331 4.960 22.118 1.00 76.19 214 ALA A O 1
ATOM 1665 N N . LEU A 1 215 ? -10.282 4.352 21.411 1.00 80.31 215 LEU A N 1
ATOM 1666 C CA . LEU A 1 215 ? -9.782 3.980 22.735 1.00 80.31 215 LEU A CA 1
ATOM 1667 C C . LEU A 1 215 ? -9.654 5.204 23.650 1.00 80.31 215 LEU A C 1
ATOM 1669 O O . LEU A 1 215 ? -10.118 5.150 24.791 1.00 80.31 215 LEU A O 1
ATOM 1673 N N . PHE A 1 216 ? -9.107 6.319 23.158 1.00 84.12 216 PHE A N 1
ATOM 1674 C CA . PHE A 1 216 ? -8.988 7.560 23.928 1.00 84.12 216 PHE A CA 1
ATOM 1675 C C . PHE A 1 216 ? -10.350 8.140 24.303 1.00 84.12 216 PHE A C 1
ATOM 1677 O O . PHE A 1 216 ? -10.550 8.521 25.458 1.00 84.12 216 PHE A O 1
ATOM 1684 N N . ARG A 1 217 ? -11.317 8.142 23.378 1.00 80.69 217 ARG A N 1
ATOM 1685 C CA . ARG A 1 217 ? -12.695 8.562 23.680 1.00 80.69 217 ARG A CA 1
ATOM 1686 C C . ARG A 1 217 ? -13.320 7.697 24.764 1.00 80.69 217 ARG A C 1
ATOM 1688 O O . ARG A 1 217 ? -13.906 8.226 25.704 1.00 80.69 217 ARG A O 1
ATOM 1695 N N . THR A 1 218 ? -13.147 6.379 24.679 1.00 77.06 218 THR A N 1
ATOM 1696 C CA . THR A 1 218 ? -13.699 5.469 25.690 1.00 77.06 218 THR A CA 1
ATOM 1697 C C . THR A 1 218 ? -13.054 5.686 27.056 1.00 77.06 218 THR A C 1
ATOM 1699 O O . THR A 1 218 ? -13.754 5.738 28.068 1.00 77.06 218 THR A O 1
ATOM 1702 N N . MET A 1 219 ? -11.733 5.861 27.091 1.00 81.25 219 MET A N 1
ATOM 1703 C CA . MET A 1 219 ? -10.993 6.151 28.316 1.00 81.25 219 MET A CA 1
ATOM 1704 C C . MET A 1 219 ? -11.448 7.476 28.943 1.00 81.25 219 MET A C 1
ATOM 1706 O O . MET A 1 219 ? -11.715 7.529 30.142 1.00 81.25 219 MET A O 1
ATOM 1710 N N . SER A 1 220 ? -11.618 8.520 28.128 1.00 84.81 220 SER A N 1
ATOM 1711 C CA . SER A 1 220 ? -12.130 9.824 28.559 1.00 84.81 220 SER A CA 1
ATOM 1712 C C . SER A 1 220 ? -13.529 9.716 29.177 1.00 84.81 220 SER A C 1
ATOM 1714 O O . SER A 1 220 ? -13.738 10.167 30.303 1.00 84.81 220 SER A O 1
ATOM 1716 N N . THR A 1 221 ? -14.467 9.030 28.512 1.00 80.69 221 THR A N 1
ATOM 1717 C CA . THR A 1 221 ? -15.810 8.787 29.064 1.00 80.69 221 THR A CA 1
ATOM 1718 C C . THR A 1 221 ? -15.758 7.956 30.350 1.00 80.69 221 THR A C 1
ATOM 1720 O O . THR A 1 221 ? -16.509 8.217 31.290 1.00 80.69 221 THR A O 1
ATOM 1723 N N . GLY A 1 222 ? -14.858 6.971 30.426 1.00 80.06 222 GLY A N 1
ATOM 1724 C CA . GLY A 1 222 ? -14.618 6.187 31.638 1.00 80.06 222 GLY A CA 1
ATOM 1725 C C . GLY A 1 222 ? -14.220 7.073 32.820 1.00 80.06 222 GLY A C 1
ATOM 1726 O O . GLY A 1 222 ? -14.858 7.015 33.874 1.00 80.06 222 GLY A O 1
ATOM 1727 N N . TYR A 1 223 ? -13.244 7.961 32.622 1.00 81.75 223 TYR A N 1
ATOM 1728 C CA . TYR A 1 223 ? -12.828 8.924 33.644 1.00 81.75 223 TYR A CA 1
ATOM 1729 C C . TYR A 1 223 ? -13.941 9.897 34.035 1.00 81.75 223 TYR A C 1
ATOM 1731 O O . TYR A 1 223 ? -14.121 10.167 35.222 1.00 81.75 223 TYR A O 1
ATOM 1739 N N . GLU A 1 224 ? -14.735 10.373 33.077 1.00 83.31 224 GLU A N 1
ATOM 1740 C CA . GLU A 1 224 ? -15.871 11.251 33.362 1.00 83.31 224 GLU A CA 1
ATOM 1741 C C . GLU A 1 224 ? -16.929 10.552 34.232 1.00 83.31 224 GLU A C 1
ATOM 1743 O O . GLU A 1 224 ? -17.475 11.141 35.168 1.00 83.31 224 GLU A O 1
ATOM 1748 N N . THR A 1 225 ? -17.198 9.270 33.967 1.00 79.31 225 THR A N 1
ATOM 1749 C CA . THR A 1 225 ? -18.149 8.487 34.768 1.00 79.31 225 THR A CA 1
ATOM 1750 C C . THR A 1 225 ? -17.631 8.223 36.178 1.00 79.31 225 THR A C 1
ATOM 1752 O O . THR A 1 225 ? -18.376 8.433 37.131 1.00 79.31 225 THR A O 1
ATOM 1755 N N . LEU A 1 226 ? -16.352 7.862 36.339 1.00 79.50 226 LEU A N 1
ATOM 1756 C CA . LEU A 1 226 ? -15.712 7.712 37.653 1.00 79.50 226 LEU A CA 1
ATOM 1757 C C . LEU A 1 226 ? -15.724 9.025 38.447 1.00 79.50 226 LEU A C 1
ATOM 1759 O O . LEU A 1 226 ? -16.010 9.022 39.644 1.00 79.50 226 LEU A O 1
ATOM 1763 N N . GLY A 1 227 ? -15.477 10.155 37.777 1.00 79.00 227 GLY A N 1
ATOM 1764 C CA . GLY A 1 227 ? -15.586 11.484 38.377 1.00 79.00 227 GLY A CA 1
ATOM 1765 C C . GLY A 1 227 ? -17.003 11.788 38.868 1.00 79.00 227 GLY A C 1
ATOM 1766 O O . GLY A 1 227 ? -17.179 12.236 40.001 1.00 79.00 227 GLY A O 1
ATOM 1767 N N . ARG A 1 228 ? -18.027 11.477 38.061 1.00 76.69 228 ARG A N 1
ATOM 1768 C CA . ARG A 1 228 ? -19.437 11.651 38.445 1.00 76.69 228 ARG A CA 1
ATOM 1769 C C . ARG A 1 228 ? -19.859 10.754 39.607 1.00 76.69 228 ARG A C 1
ATOM 1771 O O . ARG A 1 228 ? -20.529 11.254 40.507 1.00 76.69 228 ARG A O 1
ATOM 1778 N N . TYR A 1 229 ? -19.448 9.484 39.628 1.00 75.31 229 TYR A N 1
ATOM 1779 C CA . TYR A 1 229 ? -19.702 8.587 40.764 1.00 75.31 229 TYR A CA 1
ATOM 1780 C C . TYR A 1 229 ? -19.074 9.130 42.048 1.00 75.31 229 TYR A C 1
ATOM 1782 O O . TYR A 1 229 ? -19.761 9.265 43.055 1.00 75.31 229 TYR A O 1
ATOM 1790 N N . ARG A 1 230 ? -17.806 9.556 41.989 1.00 75.38 230 ARG A N 1
ATOM 1791 C CA . ARG A 1 230 ? -17.107 10.124 43.147 1.00 75.38 230 ARG A CA 1
ATOM 1792 C C . ARG A 1 230 ? -17.771 11.401 43.664 1.00 75.38 230 ARG A C 1
ATOM 1794 O O . ARG A 1 230 ? -17.921 11.566 44.868 1.00 75.38 230 ARG A O 1
ATOM 1801 N N . SER A 1 231 ? -18.195 12.306 42.781 1.00 71.06 231 SER A N 1
ATOM 1802 C CA . SER A 1 231 ? -18.942 13.503 43.193 1.00 71.06 231 SER A CA 1
ATOM 1803 C C . SER A 1 231 ? -20.348 13.187 43.715 1.00 71.06 231 SER A C 1
ATOM 1805 O O . SER A 1 231 ? -20.843 13.917 44.572 1.00 71.06 231 SER A O 1
ATOM 1807 N N . GLY A 1 232 ? -20.991 12.130 43.213 1.00 69.06 232 GLY A N 1
ATOM 1808 C CA . GLY A 1 232 ? -22.279 11.637 43.700 1.00 69.06 232 GLY A CA 1
ATOM 1809 C C . GLY A 1 232 ? -22.185 11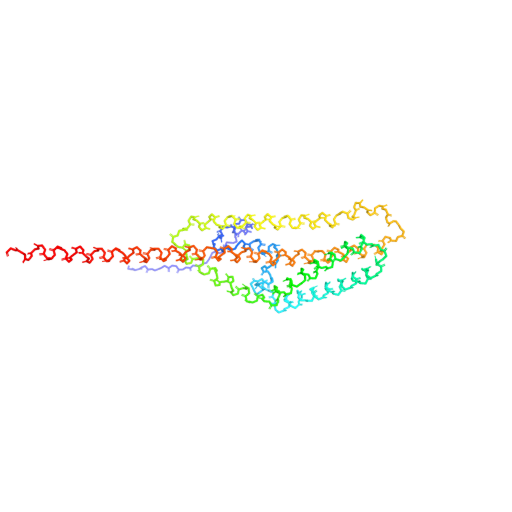.082 45.119 1.00 69.06 232 GLY A C 1
ATOM 1810 O O . GLY A 1 232 ? -22.929 11.536 45.983 1.00 69.06 232 GLY A O 1
ATOM 1811 N N . ASP A 1 233 ? -21.219 10.198 45.376 1.00 65.19 233 ASP A N 1
ATOM 1812 C CA . ASP A 1 233 ? -20.966 9.624 46.706 1.00 65.19 233 ASP A CA 1
ATOM 1813 C C . ASP A 1 233 ? -20.581 10.693 47.730 1.00 65.19 233 ASP A C 1
ATOM 1815 O O . ASP A 1 233 ? -21.093 10.700 48.848 1.00 65.19 233 ASP A O 1
ATOM 1819 N N . VAL A 1 234 ? -19.744 11.662 47.342 1.00 68.69 234 VAL A N 1
ATOM 1820 C CA . VAL A 1 234 ? -19.388 12.787 48.221 1.00 68.69 234 VAL A CA 1
ATOM 1821 C C . VAL A 1 234 ? -20.611 13.654 48.538 1.00 68.69 234 VAL A C 1
ATOM 1823 O O . VAL A 1 234 ? -20.790 14.063 49.684 1.00 68.69 234 VAL A O 1
ATOM 1826 N N . LYS A 1 235 ? -21.493 13.913 47.560 1.00 66.75 235 LYS A N 1
ATOM 1827 C CA . LYS A 1 235 ? -22.740 14.660 47.800 1.00 66.75 235 LYS A CA 1
ATOM 1828 C C . LYS A 1 235 ? -23.727 13.886 48.672 1.00 66.75 235 LYS A C 1
ATOM 1830 O O . LYS A 1 235 ? -24.378 14.504 49.508 1.00 66.75 235 LYS A O 1
ATOM 1835 N N . LEU A 1 236 ? -23.841 12.571 48.494 1.00 62.69 236 LEU A N 1
ATOM 1836 C CA . LEU A 1 236 ? -24.689 11.708 49.321 1.00 62.69 236 LEU A CA 1
ATOM 1837 C C . LEU A 1 236 ? -24.185 11.654 50.765 1.00 62.69 236 LEU A C 1
ATOM 1839 O O . LEU A 1 236 ? -24.970 11.881 51.680 1.00 62.69 236 LEU A O 1
ATOM 1843 N N . SER A 1 237 ? -22.877 11.476 50.964 1.00 63.16 237 SER A N 1
ATOM 1844 C CA . SER A 1 237 ? -22.257 11.490 52.292 1.00 63.16 237 SER A CA 1
ATOM 1845 C C . SER A 1 237 ? -22.420 12.842 52.996 1.00 63.16 237 SER A C 1
ATOM 1847 O O . SER A 1 237 ? -22.741 12.874 54.180 1.00 63.16 237 SER A O 1
ATOM 1849 N N . ALA A 1 238 ? -22.249 13.962 52.284 1.00 62.97 238 ALA A N 1
ATOM 1850 C CA . ALA A 1 238 ? -22.431 15.297 52.860 1.00 62.97 238 ALA A CA 1
ATOM 1851 C C . ALA A 1 238 ? -23.893 15.576 53.250 1.00 62.97 238 ALA A C 1
ATOM 1853 O O . ALA A 1 238 ? -24.156 16.224 54.260 1.00 62.97 238 ALA A O 1
ATOM 1854 N N . ARG A 1 239 ? -24.853 15.067 52.469 1.00 61.47 239 ARG A N 1
ATOM 1855 C CA . ARG A 1 239 ? -26.287 15.225 52.747 1.00 61.47 239 ARG A CA 1
ATOM 1856 C C . ARG A 1 239 ? -26.719 14.398 53.959 1.00 61.47 239 ARG A C 1
ATOM 1858 O O . ARG A 1 239 ? -27.392 14.915 54.839 1.00 61.47 239 ARG A O 1
ATOM 1865 N N . GLN A 1 240 ? -26.231 13.164 54.056 1.00 64.62 240 GLN A N 1
ATOM 1866 C CA . GLN A 1 240 ? -26.513 12.261 55.172 1.00 64.62 240 GLN A CA 1
ATOM 1867 C C . GLN A 1 240 ? -25.950 12.782 56.506 1.00 64.62 240 GLN A C 1
ATOM 1869 O O . GLN A 1 240 ? -26.565 12.585 57.553 1.00 64.62 240 GLN A O 1
ATOM 1874 N N . GLN A 1 241 ? -24.817 13.492 56.461 1.00 63.75 241 GLN A N 1
ATOM 1875 C CA . GLN A 1 241 ? -24.210 14.159 57.615 1.00 63.75 241 GLN A CA 1
ATOM 1876 C C . GLN A 1 241 ? -24.980 15.420 58.053 1.00 63.75 241 GLN A C 1
ATOM 1878 O O . GLN A 1 241 ? -25.051 15.711 59.242 1.00 63.75 241 GLN A O 1
ATOM 1883 N N . PHE A 1 242 ? -25.595 16.152 57.120 1.00 64.31 242 PHE A N 1
ATOM 1884 C CA . PHE A 1 242 ? -26.477 17.277 57.453 1.00 64.31 242 PHE A CA 1
ATOM 1885 C C . PHE A 1 242 ? -27.787 16.812 58.106 1.00 64.31 242 PHE A C 1
ATOM 1887 O O . PHE A 1 242 ? -28.208 17.390 59.107 1.00 64.31 242 PHE A O 1
ATOM 1894 N N . ASP A 1 243 ? -28.392 15.740 57.591 1.00 67.38 243 ASP A N 1
ATOM 1895 C CA . ASP A 1 243 ? -29.659 15.213 58.114 1.00 67.38 243 ASP A CA 1
ATOM 1896 C C . ASP A 1 243 ? -29.503 14.603 59.524 1.00 67.38 243 ASP A C 1
ATOM 1898 O O . ASP A 1 243 ? -30.403 14.710 60.355 1.00 67.38 243 ASP A O 1
ATOM 1902 N N . THR A 1 244 ? -28.339 14.023 59.844 1.00 61.75 244 THR A N 1
ATOM 1903 C CA . THR A 1 244 ? -28.048 13.505 61.198 1.00 61.75 244 THR A CA 1
ATOM 1904 C C . THR A 1 244 ? -27.795 14.605 62.226 1.00 61.75 244 THR A C 1
ATOM 1906 O O . THR A 1 244 ? -28.147 14.433 63.390 1.00 61.75 244 THR A O 1
ATOM 1909 N N . VAL A 1 245 ? -27.224 15.744 61.823 1.00 61.81 245 VAL A N 1
ATOM 1910 C CA . VAL A 1 245 ? -27.026 16.899 62.718 1.00 61.81 245 VAL A CA 1
ATOM 1911 C C . VAL A 1 245 ? -28.347 17.627 62.988 1.00 61.81 245 VAL A C 1
ATOM 1913 O O . VAL A 1 245 ? -28.562 18.099 64.100 1.00 61.81 245 VAL A O 1
ATOM 1916 N N . ALA A 1 246 ? -29.258 17.678 62.012 1.00 59.91 246 ALA A N 1
ATOM 1917 C CA . ALA A 1 246 ? -30.575 18.294 62.184 1.00 59.91 246 ALA A CA 1
ATOM 1918 C C . ALA A 1 246 ? -31.522 17.481 63.092 1.00 59.91 246 ALA A C 1
ATOM 1920 O O . ALA A 1 246 ? -32.359 18.068 63.768 1.00 59.91 246 ALA A O 1
ATOM 1921 N N . ALA A 1 247 ? -31.382 16.151 63.140 1.00 58.97 247 ALA A N 1
ATOM 1922 C CA . ALA A 1 247 ? -32.242 15.267 63.937 1.00 58.97 247 ALA A CA 1
ATOM 1923 C C . ALA A 1 247 ? -31.800 15.078 65.406 1.00 58.97 247 ALA A C 1
ATOM 1925 O O . ALA A 1 247 ? -32.520 14.455 66.179 1.00 58.97 247 ALA A O 1
ATOM 1926 N N . GLY A 1 248 ? -30.620 15.572 65.797 1.00 54.28 248 GLY A N 1
ATOM 1927 C CA . GLY A 1 248 ? -30.081 15.451 67.162 1.00 54.28 248 GLY A CA 1
ATOM 1928 C C . GLY A 1 248 ? -30.136 16.740 67.991 1.00 54.28 248 GLY A C 1
ATOM 1929 O O . GLY A 1 248 ? -29.457 16.819 69.011 1.00 54.28 248 GLY A O 1
ATOM 1930 N N . GLY A 1 249 ? -30.857 17.761 67.517 1.00 52.66 249 GLY A N 1
ATOM 1931 C CA . GLY A 1 249 ? -30.891 19.108 68.096 1.00 52.66 249 GLY A CA 1
ATOM 1932 C C . GLY A 1 249 ? -32.178 19.485 68.839 1.00 52.66 249 GLY A C 1
ATOM 1933 O O . GLY A 1 249 ? -32.398 20.679 69.033 1.00 52.66 249 GLY A O 1
ATOM 1934 N N . GLU A 1 250 ? -33.012 18.515 69.222 1.00 44.22 250 GLU A N 1
ATOM 1935 C CA . GLU A 1 250 ? -34.179 18.719 70.102 1.00 44.22 250 GLU A CA 1
ATOM 1936 C C . GLU A 1 250 ? -33.912 18.224 71.528 1.00 44.22 250 GLU A C 1
ATOM 1938 O O . GLU A 1 250 ? -33.319 17.129 71.679 1.00 44.22 250 GLU A O 1
#

Foldseek 3Di:
DDDDDDDDDDDDDDDDDPDDDPPDPPDDLDPVVLCVVLVVCCLQCVVVVVHDNVVVLVVLVVLLVVLVVLLVVLVVVLVVCVVPPVVNVVSVVVSVLLVVLSVLSCCCSVCSPVLNVLSVVLSVLLVVLCVVPVVVSVVLSVVLNVVLVVLLCVLVVVLVCVLCVCVVVVVVVPPDVVVVVVVSVSVNSSSVSSSSSVSSSVNSVSVSVSSVVSNVVSVVVVVVVVVVVVVVVVVVVVVVVVVVVVVVPD

Radius of gyration: 29.85 Å; chains: 1; bounding box: 70×72×104 Å

pLDDT: mean 71.48, std 15.93, range [28.12, 91.06]

Organism: Aphis craccivora (NCBI:txid307492)

Sequence (250 aa):
MANSRRTADGDRTVARNPAEKDDADGGTVLDVKLFKSIGMYQLLRPAECGLNADRCRSAALGVVFMTLGLQSMQVCRLYLARHDFQMFANMAVLVINGLMCLLKGYMVVANADRMCATLDATRYAFTGCGGRNPSELRRCRATLSTILRAFVALSFGTLFVWVLIPWFMASEYDDMPTVWAVVYIVESTILTVNVFCWTSFDCYLVTMCFVFDALFRTMSTGYETLGRYRSGDVKLSARQQFDTVAAGGE